Protein AF-A0A379AK62-F1 (afdb_monomer_lite)

pLDDT: mean 96.02, std 5.64, range [51.75, 98.94]

Radius of gyration: 22.8 Å; chains: 1; bounding box: 54×44×68 Å

Foldseek 3Di:
DAEDAALVVQLVDADPAFQDKYWHQFHDHPPPVSFQTAIWTKHQAPPDDDDLQAQWRHYDRMIIGGDDPDLLVDALRSNPFDQAQPDASQSSQVSNQVCLCPVDPVSLQREHEEEQHEHEQEADAPAPDERQEYEYYYHDPQQLVDQRYEYEYPLAQHASEEYAYAEYEYESYEYADQKAQAPDDLLVLAQRDLVSIPGAYEHYAHPHADEHEEEYGSYEYENHRHEDYHEFRYAAYEAESYEYDNHNAEPDAYYFDCPVVVRRHAHEHYEHYDYEYASARHPEHHEHERYENYEYEQYEYESHSHPYEHELYEYEHENYEYENYNDEHEHHNYNYDYDNYHAYDPHHHDD

InterPro domains:
  IPR011050 Pectin lyase fold/virulence factor [SSF51126] (70-325)
  IPR012334 Pectin lyase fold [G3DSA:2.160.20.10] (74-348)
  IPR024535 Rhamnogalacturonase A/B/Epimerase-like, pectate lyase domain [PF12708] (74-135)
  IPR059934 Phage tail protein-like, small four-stranded beta-sheet domain [PF27114] (4-68)

Secondary structure (DSSP, 8-state):
-EEES-HHHHTT---SSTT-EEEE--SSTT-TT-TT-EEEEEEE--S-PPP-SSSEEEETTEEEEE--S-GGG--GGGGT---EEEEE-HHHHHHHHHHHHHS-TTGGGPPEE--SEEEE---EEEEEEEES-EEEE----S-TTS-SEEEE----SS-SEEEEESEEEEEEEEEE-----TT--GGG-PPPPGGGSS-----EEE---S-EEEEEEEEEEEEE-S-SEEEESEEEEEEEEEEEEEESS-SEEEE----TTTT-SSEE-EEEEEEEEEEE-SS-SEE-TTEESEEEEEEEEES-S--EE-TT-EEEEEEEEEES-SS-EE-TT-EEEEES-EEETT--EE-

Structure (mmCIF, N/CA/C/O backbone):
data_AF-A0A379AK62-F1
#
_entry.id   AF-A0A379AK62-F1
#
loop_
_atom_site.group_PDB
_atom_site.id
_atom_site.type_symbol
_atom_site.label_atom_id
_atom_site.label_alt_id
_atom_site.label_comp_id
_atom_site.label_asym_id
_atom_site.label_entity_id
_atom_site.label_seq_id
_atom_site.pdbx_PDB_ins_code
_atom_site.Cartn_x
_atom_site.Cartn_y
_atom_site.Cartn_z
_atom_site.occupancy
_atom_site.B_iso_or_equiv
_atom_site.auth_seq_id
_atom_site.auth_comp_id
_atom_site.auth_asym_id
_atom_site.auth_atom_id
_atom_site.pdbx_PDB_model_num
ATOM 1 N N . MET A 1 1 ? -31.698 1.304 26.322 1.00 79.38 1 MET A N 1
ATOM 2 C CA . MET A 1 1 ? -30.664 1.664 25.334 1.00 79.38 1 MET A CA 1
ATOM 3 C C . MET A 1 1 ? -30.095 3.006 25.735 1.00 79.38 1 MET A C 1
ATOM 5 O O . MET A 1 1 ? -30.831 3.984 25.783 1.00 79.38 1 MET A O 1
ATOM 9 N N . ILE A 1 2 ? -28.824 3.013 26.117 1.00 93.75 2 ILE A N 1
ATOM 10 C CA . ILE A 1 2 ? -28.073 4.225 26.448 1.00 93.75 2 ILE A CA 1
ATOM 11 C C . ILE A 1 2 ? -27.609 4.852 25.134 1.00 93.75 2 ILE A C 1
ATOM 13 O O . ILE A 1 2 ? -27.199 4.131 24.232 1.00 93.75 2 ILE A O 1
ATOM 17 N N . GLU A 1 3 ? -27.658 6.170 25.007 1.00 96.12 3 GLU A N 1
ATOM 18 C CA . GLU A 1 3 ? -27.047 6.864 23.874 1.00 96.12 3 GLU A CA 1
ATOM 19 C C . GLU A 1 3 ? -25.810 7.612 24.354 1.00 96.12 3 GLU A C 1
ATOM 21 O O . GLU A 1 3 ? -25.883 8.345 25.337 1.00 96.12 3 GLU A O 1
ATOM 26 N N . VAL A 1 4 ? -24.693 7.450 23.645 1.00 97.06 4 VAL A N 1
ATOM 27 C CA . VAL A 1 4 ? -23.465 8.218 23.888 1.00 97.06 4 VAL A CA 1
ATOM 28 C C . VAL A 1 4 ? -22.988 8.867 22.590 1.00 97.06 4 VAL A C 1
ATOM 30 O O . VAL A 1 4 ? -23.082 8.294 21.499 1.00 97.06 4 VAL A O 1
ATOM 33 N N . ASN A 1 5 ? -22.485 10.094 22.689 1.00 96.88 5 ASN A N 1
ATOM 34 C CA . ASN A 1 5 ? -22.084 10.916 21.550 1.00 96.88 5 ASN A CA 1
ATOM 35 C C . ASN A 1 5 ? -20.623 10.721 21.137 1.00 96.88 5 ASN A C 1
ATOM 37 O O . ASN A 1 5 ? -20.257 11.193 20.062 1.00 96.88 5 ASN A O 1
ATOM 41 N N . SER A 1 6 ? -19.797 10.062 21.955 1.00 98.31 6 SER A N 1
ATOM 42 C CA . SER A 1 6 ? -18.382 9.822 21.649 1.00 98.31 6 SER A CA 1
ATOM 43 C C . SER A 1 6 ? -17.797 8.605 22.364 1.00 98.31 6 SER A C 1
ATOM 45 O O . SER A 1 6 ? -18.298 8.165 23.400 1.00 98.31 6 SER A O 1
ATOM 47 N N . PHE A 1 7 ? -16.684 8.079 21.846 1.00 98.38 7 PHE A N 1
ATOM 48 C CA . PHE A 1 7 ? -15.964 6.969 22.478 1.00 98.38 7 PHE A CA 1
ATOM 49 C C . PHE A 1 7 ? -15.356 7.393 23.826 1.00 98.38 7 PHE A C 1
ATOM 51 O O . PHE A 1 7 ? -15.257 6.596 24.755 1.00 98.38 7 PHE A O 1
ATOM 58 N N . ALA A 1 8 ? -14.987 8.671 23.963 1.00 98.19 8 ALA A N 1
ATOM 59 C CA . ALA A 1 8 ? -14.533 9.236 25.231 1.00 98.19 8 ALA A CA 1
ATOM 60 C C . ALA A 1 8 ? -15.643 9.231 26.298 1.00 98.19 8 ALA A C 1
ATOM 62 O O . ALA A 1 8 ? -15.377 8.879 27.443 1.00 98.19 8 ALA A O 1
ATOM 63 N N . GLU A 1 9 ? -16.880 9.557 25.918 1.00 98.19 9 GLU A N 1
ATOM 64 C CA . GLU A 1 9 ? -18.051 9.479 26.803 1.00 98.19 9 GLU A CA 1
ATOM 65 C C . GLU A 1 9 ? -18.395 8.029 27.172 1.00 98.19 9 GLU A C 1
ATOM 67 O O . GLU A 1 9 ? -18.734 7.736 28.319 1.00 98.19 9 GLU A O 1
ATOM 72 N N . LEU A 1 10 ? -18.231 7.085 26.240 1.00 97.88 10 LEU A N 1
ATOM 73 C CA . LEU A 1 10 ? -18.441 5.661 26.515 1.00 97.88 10 LEU A CA 1
ATOM 74 C C . LEU A 1 10 ? -17.519 5.146 27.641 1.00 97.88 10 LEU A C 1
ATOM 76 O O . LEU A 1 10 ? -17.958 4.372 28.489 1.00 97.88 10 LEU A O 1
ATOM 80 N N . ARG A 1 11 ? -16.266 5.624 27.712 1.00 97.56 11 ARG A N 1
ATOM 81 C CA . ARG A 1 11 ? -15.298 5.259 28.772 1.00 97.56 11 ARG A CA 1
ATOM 82 C C . ARG A 1 11 ? -15.693 5.731 30.172 1.00 97.56 11 ARG A C 1
ATOM 84 O O . ARG A 1 11 ? -15.209 5.177 31.156 1.00 97.56 11 ARG A O 1
ATOM 91 N N . THR A 1 12 ? -16.537 6.753 30.283 1.00 97.44 12 THR A N 1
ATOM 92 C CA . THR A 1 12 ? -16.979 7.308 31.574 1.00 97.44 12 THR A CA 1
ATOM 93 C C . THR A 1 12 ? -18.418 6.928 31.922 1.00 97.44 12 THR A C 1
ATOM 95 O O . THR A 1 12 ? -18.842 7.112 33.061 1.00 97.44 12 THR A O 1
ATOM 98 N N . THR A 1 13 ? -19.155 6.344 30.977 1.00 97.62 13 THR A N 1
ATOM 99 C CA . THR A 1 13 ? -20.551 5.936 31.154 1.00 97.62 13 THR A CA 1
ATOM 100 C C . THR A 1 13 ? -20.632 4.532 31.746 1.00 97.62 13 THR A C 1
ATOM 102 O O . THR A 1 13 ? -20.407 3.546 31.049 1.00 97.62 13 THR A O 1
ATOM 105 N N . VAL A 1 14 ? -20.970 4.421 33.031 1.00 97.31 14 VAL A N 1
ATOM 106 C CA . VAL A 1 14 ? -21.115 3.123 33.713 1.00 97.31 14 VAL A CA 1
ATOM 107 C C . VAL A 1 14 ? -22.375 2.396 33.206 1.00 97.31 14 VAL A C 1
ATOM 109 O O . VAL A 1 14 ? -23.458 2.986 33.247 1.00 97.31 14 VAL A O 1
ATOM 112 N N . PRO A 1 15 ? -22.300 1.122 32.767 1.00 97.12 15 PRO A N 1
ATOM 113 C CA . PRO A 1 15 ? -23.492 0.340 32.460 1.00 97.12 15 PRO A CA 1
ATOM 114 C C . PRO A 1 15 ? -24.309 0.083 33.743 1.00 97.12 15 PRO A C 1
ATOM 116 O O . PRO A 1 15 ? -23.747 -0.399 34.725 1.00 97.12 15 PRO A O 1
ATOM 119 N N . PRO A 1 16 ? -25.636 0.314 33.755 1.00 96.56 16 PRO A N 1
ATOM 120 C CA . PRO A 1 16 ? -26.502 0.026 34.904 1.00 96.56 16 PRO A CA 1
ATOM 121 C C . PRO A 1 16 ? -26.454 -1.436 35.371 1.00 96.56 16 PRO A C 1
ATOM 123 O O . PRO A 1 16 ? -26.661 -1.729 36.546 1.00 96.56 16 PRO A O 1
ATOM 126 N N . LYS A 1 17 ? -26.210 -2.359 34.436 1.00 95.88 17 LYS A N 1
ATOM 127 C CA . LYS A 1 17 ? -26.037 -3.797 34.659 1.00 95.88 17 LYS A CA 1
ATOM 128 C C . LYS A 1 17 ? -25.243 -4.406 33.504 1.00 95.88 17 LYS A C 1
ATOM 130 O O . LYS A 1 17 ? -25.252 -3.871 32.395 1.00 95.88 17 LYS A O 1
ATOM 135 N N . SER A 1 18 ? -24.608 -5.550 33.743 1.00 96.75 18 SER A N 1
ATOM 136 C CA . SER A 1 18 ? -24.001 -6.335 32.663 1.00 96.75 18 SER A CA 1
ATOM 137 C C . SER A 1 18 ? -25.058 -6.775 31.643 1.00 96.75 18 SER A C 1
ATOM 139 O O . SER A 1 18 ? -26.152 -7.194 32.024 1.00 96.75 18 SER A O 1
ATOM 141 N N . GLY A 1 19 ? -24.725 -6.686 30.356 1.00 96.31 19 GLY A N 1
ATOM 142 C CA . GLY A 1 19 ? -25.626 -6.959 29.236 1.00 96.31 19 GLY A CA 1
ATOM 143 C C . GLY A 1 19 ? -26.427 -5.748 28.744 1.00 96.31 19 GLY A C 1
ATOM 144 O O . GLY A 1 19 ? -27.144 -5.884 27.757 1.00 96.31 19 GLY A O 1
ATOM 145 N N . GLU A 1 20 ? -26.327 -4.578 29.388 1.00 97.50 20 GLU A N 1
ATOM 146 C CA . GLU A 1 20 ? -26.963 -3.356 28.872 1.00 97.50 20 GLU A CA 1
ATOM 147 C C . GLU A 1 20 ? -26.309 -2.914 27.555 1.00 97.50 20 GLU A C 1
ATOM 149 O O . GLU A 1 20 ? -25.106 -3.098 27.362 1.00 97.50 20 GLU A O 1
ATOM 154 N N . VAL A 1 21 ? -27.099 -2.308 26.664 1.00 98.12 21 VAL A N 1
ATOM 155 C CA . VAL A 1 21 ? -26.636 -1.836 25.354 1.00 98.12 21 VAL A CA 1
ATOM 156 C C . VAL A 1 21 ? -26.560 -0.311 25.315 1.00 98.12 21 VAL A C 1
ATOM 158 O O . VAL A 1 21 ? -27.534 0.382 25.640 1.00 98.12 21 VAL A O 1
ATOM 161 N N . ALA A 1 22 ? -25.414 0.198 24.865 1.00 98.25 22 ALA A N 1
ATOM 162 C CA . ALA A 1 22 ? -25.208 1.592 24.502 1.00 98.25 22 ALA A CA 1
ATOM 163 C C . ALA A 1 22 ? -25.037 1.735 22.983 1.00 98.25 22 ALA A C 1
ATOM 165 O O . ALA A 1 22 ? -24.220 1.037 22.390 1.00 98.25 22 ALA A O 1
ATOM 166 N N . SER A 1 23 ? -25.762 2.669 22.370 1.00 98.25 23 SER A N 1
ATOM 167 C CA . SER A 1 23 ? -25.576 3.090 20.982 1.00 98.25 23 SER A CA 1
ATOM 168 C C . SER A 1 23 ? -24.589 4.260 20.942 1.00 98.25 23 SER A C 1
ATOM 170 O O . SER A 1 23 ? -24.913 5.386 21.342 1.00 98.25 23 SER A O 1
ATOM 172 N N . LEU A 1 24 ? -23.379 4.000 20.447 1.00 98.31 24 LEU A N 1
ATOM 173 C CA . LEU A 1 24 ? -22.359 5.006 20.166 1.00 98.31 24 LEU A CA 1
ATOM 174 C C . LEU A 1 24 ? -22.653 5.671 18.821 1.00 98.31 24 LEU A C 1
ATOM 176 O O . LEU A 1 24 ? -22.547 5.029 17.777 1.00 98.31 24 LEU A O 1
ATOM 180 N N . LYS A 1 25 ? -22.951 6.974 18.826 1.00 97.50 25 LYS A N 1
ATOM 181 C CA . LYS A 1 25 ? -23.302 7.703 17.592 1.00 97.50 25 LYS A CA 1
ATOM 182 C C . LYS A 1 25 ? -22.115 7.927 16.650 1.00 97.50 25 LYS A C 1
ATOM 184 O O . LYS A 1 25 ? -22.306 7.995 15.442 1.00 97.50 25 LYS A O 1
ATOM 189 N N . ARG A 1 26 ? -20.911 8.102 17.198 1.00 97.44 26 ARG A N 1
ATOM 190 C CA . ARG A 1 26 ? -19.672 8.452 16.479 1.00 97.44 26 ARG A CA 1
ATOM 191 C C . ARG A 1 26 ? -18.467 8.328 17.398 1.00 97.44 26 ARG A C 1
ATOM 193 O O . ARG A 1 26 ? -18.625 8.312 18.615 1.00 97.44 26 ARG A O 1
ATOM 200 N N . TYR A 1 27 ? -17.265 8.270 16.836 1.00 98.44 27 TYR A N 1
ATOM 201 C CA . TYR A 1 27 ? -16.047 8.150 17.634 1.00 98.44 27 TYR A CA 1
ATOM 202 C C . TYR A 1 27 ? -15.707 9.451 18.382 1.00 98.44 27 TYR A C 1
ATOM 204 O O . TYR A 1 27 ? -15.500 9.430 19.597 1.00 98.44 27 TYR A O 1
ATOM 212 N N . TYR A 1 28 ? -15.696 10.586 17.677 1.00 97.94 28 TYR A N 1
ATOM 213 C CA . TYR A 1 28 ? -15.401 11.905 18.245 1.00 97.94 28 TYR A CA 1
ATOM 214 C C . TYR A 1 28 ? -16.670 12.714 18.492 1.00 97.94 28 TYR A C 1
ATOM 216 O O . TYR A 1 28 ? -17.543 12.783 17.628 1.00 97.94 28 TYR A O 1
ATOM 224 N N . ASP A 1 29 ? -16.754 13.379 19.646 1.00 96.81 29 ASP A N 1
ATOM 225 C CA . ASP A 1 29 ? -17.875 14.279 19.922 1.00 96.81 29 ASP A CA 1
ATOM 226 C C . ASP A 1 29 ? -17.928 15.414 18.885 1.00 96.81 29 ASP A C 1
ATOM 228 O O . ASP A 1 29 ? -16.896 15.894 18.414 1.00 96.81 29 ASP A O 1
ATOM 232 N N . LYS A 1 30 ? -19.146 15.837 18.531 1.00 93.50 30 LYS A N 1
ATOM 233 C CA . LYS A 1 30 ? -19.442 16.903 17.553 1.00 93.50 30 LYS A CA 1
ATOM 234 C C . LYS A 1 30 ? -18.908 16.679 16.131 1.00 93.50 30 LYS A C 1
ATOM 236 O O . LYS A 1 30 ? -19.042 17.574 15.301 1.00 93.50 30 LYS A O 1
ATOM 241 N N . ASP A 1 31 ? -18.381 15.500 15.810 1.00 92.44 31 ASP A N 1
ATOM 242 C CA . ASP A 1 31 ? -18.025 15.145 14.436 1.00 92.44 31 ASP A CA 1
ATOM 243 C C . ASP A 1 31 ? -19.295 14.975 13.585 1.00 92.44 31 ASP A C 1
ATOM 245 O O . ASP A 1 31 ? -20.127 14.097 13.840 1.00 92.44 31 ASP A O 1
ATOM 249 N N . SER A 1 32 ? -19.468 15.839 12.586 1.00 92.62 32 SER A N 1
ATOM 250 C CA . SER A 1 32 ? -20.638 15.863 11.704 1.00 92.62 32 SER A CA 1
ATOM 251 C C . SER A 1 32 ? -20.668 14.721 10.688 1.00 92.62 32 SER A C 1
ATOM 253 O O . SER A 1 32 ? -21.700 14.519 10.053 1.00 92.62 32 SER A O 1
ATOM 255 N N . SER A 1 33 ? -19.582 13.956 10.544 1.00 91.50 33 SER A N 1
ATOM 256 C CA . SER A 1 33 ? -19.520 12.799 9.644 1.00 91.50 33 SER A CA 1
ATOM 257 C C . SER A 1 33 ? -20.163 11.534 10.225 1.00 91.50 33 SER A C 1
ATOM 259 O O . SER A 1 33 ? -20.399 10.581 9.485 1.00 91.50 33 SER A O 1
ATOM 261 N N . PHE A 1 34 ? -20.444 11.520 11.536 1.00 94.31 34 PHE A N 1
ATOM 262 C CA . PHE A 1 34 ? -21.021 10.387 12.273 1.00 94.31 34 PHE A CA 1
ATOM 263 C C . PHE A 1 34 ? -20.283 9.048 12.060 1.00 94.31 34 PHE A C 1
ATOM 265 O O . PHE A 1 34 ? -20.881 7.973 12.015 1.00 94.31 34 PHE A O 1
ATOM 272 N N . ARG A 1 35 ? -18.953 9.102 11.930 1.00 94.75 35 ARG A N 1
ATOM 273 C CA . ARG A 1 35 ? -18.102 7.930 11.683 1.00 94.75 35 ARG A CA 1
ATOM 274 C C . ARG A 1 35 ? -17.711 7.206 12.976 1.00 94.75 35 ARG A C 1
ATOM 276 O O . ARG A 1 35 ? -17.567 7.817 14.034 1.00 94.75 35 ARG A O 1
ATOM 283 N N . GLY A 1 36 ? -17.523 5.888 12.890 1.00 96.06 36 GLY A N 1
ATOM 284 C CA . GLY A 1 36 ? -16.987 5.062 13.982 1.00 96.06 36 GLY A CA 1
ATOM 285 C C . GLY A 1 36 ? -17.993 4.593 15.047 1.00 96.06 36 GLY A C 1
ATOM 286 O O . GLY A 1 36 ? -17.587 3.928 16.005 1.00 96.06 36 GLY A O 1
ATOM 287 N N . GLY A 1 37 ? -19.283 4.910 14.891 1.00 96.88 37 GLY A N 1
ATOM 288 C CA . GLY A 1 37 ? -20.362 4.460 15.781 1.00 96.88 37 GLY A CA 1
ATOM 289 C C . GLY A 1 37 ? -20.610 2.944 15.753 1.00 96.88 37 GLY A C 1
ATOM 290 O O . GLY A 1 37 ? -20.028 2.242 14.925 1.00 96.88 37 GLY A O 1
ATOM 291 N N . ALA A 1 38 ? -21.407 2.441 16.701 1.00 97.31 38 ALA A N 1
ATOM 292 C CA . ALA A 1 38 ? -21.979 1.082 16.766 1.00 97.31 38 ALA A CA 1
ATOM 293 C C . ALA A 1 38 ? -22.730 0.876 18.093 1.00 97.31 38 ALA A C 1
ATOM 295 O O . ALA A 1 38 ? -22.607 1.679 19.017 1.00 97.31 38 ALA A O 1
ATOM 296 N N . ASP A 1 39 ? -23.405 -0.262 18.224 1.00 98.19 39 ASP A N 1
ATOM 297 C CA . ASP A 1 39 ? -23.871 -0.760 19.514 1.00 98.19 39 ASP A CA 1
ATOM 298 C C . ASP A 1 39 ? -22.746 -1.437 20.308 1.00 98.19 39 ASP A C 1
ATOM 300 O O . ASP A 1 39 ? -21.941 -2.209 19.774 1.00 98.19 39 ASP A O 1
ATOM 304 N N . PHE A 1 40 ? -22.727 -1.191 21.616 1.00 98.50 40 PHE A N 1
ATOM 305 C CA . PHE A 1 40 ? -21.804 -1.777 22.579 1.00 98.50 40 PHE A CA 1
ATOM 306 C C . PHE A 1 40 ? -22.562 -2.446 23.724 1.00 98.50 40 PHE A C 1
ATOM 308 O O . PHE A 1 40 ? -23.514 -1.882 24.257 1.00 98.50 40 PHE A O 1
ATOM 315 N N . VAL A 1 41 ? -22.085 -3.611 24.158 1.00 98.12 41 VAL A N 1
ATOM 316 C CA . VAL A 1 41 ? -22.606 -4.336 25.323 1.00 98.12 41 VAL A CA 1
ATOM 317 C C . VAL A 1 41 ? -21.720 -4.058 26.536 1.00 98.12 41 VAL A C 1
ATOM 319 O O . VAL A 1 41 ? -20.499 -4.235 26.479 1.00 98.12 41 VAL A O 1
ATOM 322 N N . GLY A 1 42 ? -22.331 -3.602 27.626 1.00 97.50 42 GLY A N 1
ATOM 323 C CA . GLY A 1 42 ? -21.653 -3.218 28.860 1.00 97.50 42 GLY A CA 1
ATOM 324 C C . GLY A 1 42 ? -21.516 -4.371 29.848 1.00 97.50 42 GLY A C 1
ATOM 325 O O . GLY A 1 42 ? -22.386 -5.236 29.943 1.00 97.50 42 GLY A O 1
ATOM 326 N N . PHE A 1 43 ? -20.435 -4.373 30.621 1.00 97.31 43 PHE A N 1
ATOM 327 C CA . PHE A 1 43 ? -20.161 -5.369 31.654 1.00 97.31 43 PHE A CA 1
ATOM 328 C C . PHE A 1 43 ? -19.631 -4.684 32.912 1.00 97.31 43 PHE A C 1
ATOM 330 O O . PHE A 1 43 ? -18.654 -3.940 32.852 1.00 97.31 43 PHE A O 1
ATOM 337 N N . LEU A 1 44 ? -20.250 -4.972 34.058 1.00 96.81 44 LEU A N 1
ATOM 338 C CA . LEU A 1 44 ? -19.721 -4.626 35.376 1.00 96.81 44 LEU A CA 1
ATOM 339 C C . LEU A 1 44 ? -18.689 -5.686 35.765 1.00 96.81 44 LEU A C 1
ATOM 341 O O . LEU A 1 44 ? -19.041 -6.840 36.013 1.00 96.81 44 LEU A O 1
ATOM 345 N N . SER A 1 45 ? -17.409 -5.323 35.743 1.00 90.94 45 SER A N 1
ATOM 346 C CA . SER A 1 45 ? -16.309 -6.237 36.042 1.00 90.94 45 SER A CA 1
ATOM 347 C C . SER A 1 45 ? -15.008 -5.477 36.279 1.00 90.94 45 SER A C 1
ATOM 349 O O . SER A 1 45 ? -14.735 -4.461 35.644 1.00 90.94 45 SER A O 1
ATOM 351 N N . THR A 1 46 ? -14.171 -6.023 37.157 1.00 79.31 46 THR A N 1
ATOM 352 C CA . THR A 1 46 ? -12.787 -5.588 37.387 1.00 79.31 46 THR A CA 1
ATOM 353 C C . THR A 1 46 ? -11.768 -6.454 36.645 1.00 79.31 46 THR A C 1
ATOM 355 O O . THR A 1 46 ? -10.564 -6.268 36.826 1.00 79.31 46 THR A O 1
ATOM 358 N N . THR A 1 47 ? -12.217 -7.412 35.821 1.00 83.56 47 THR A N 1
ATOM 359 C CA . THR A 1 47 ? -11.321 -8.221 34.987 1.00 83.56 47 THR A CA 1
ATOM 360 C C . THR A 1 47 ? -10.443 -7.291 34.149 1.00 83.56 47 THR A C 1
ATOM 362 O O . THR A 1 47 ? -10.981 -6.410 33.476 1.00 83.56 47 THR A O 1
ATOM 365 N N . PRO A 1 48 ? -9.114 -7.487 34.150 1.00 74.88 48 PRO A N 1
ATOM 366 C CA . PRO A 1 48 ? -8.210 -6.644 33.387 1.00 74.88 48 PRO A CA 1
ATOM 367 C C . PRO A 1 48 ? -8.436 -6.871 31.889 1.00 74.88 48 PRO A C 1
ATOM 369 O O . PRO A 1 48 ? -7.937 -7.826 31.298 1.00 74.88 48 PRO A O 1
ATOM 372 N N . LEU A 1 49 ? -9.215 -5.983 31.278 1.00 89.00 49 LEU A N 1
ATOM 373 C CA . LEU A 1 49 ? -9.252 -5.789 29.837 1.00 89.00 49 LEU A CA 1
ATOM 374 C C . LEU A 1 49 ? -8.465 -4.532 29.495 1.00 89.00 49 LEU A C 1
ATOM 376 O O . LEU A 1 49 ? -8.413 -3.574 30.266 1.00 89.00 49 LEU A O 1
ATOM 380 N N . LYS A 1 50 ? -7.846 -4.551 28.319 1.00 92.19 50 LYS A N 1
ATOM 381 C CA . LYS A 1 50 ? -7.149 -3.393 27.777 1.00 92.19 50 LYS A CA 1
ATOM 382 C C . LYS A 1 50 ? -8.112 -2.619 26.885 1.00 92.19 50 LYS A C 1
ATOM 384 O O . LYS A 1 50 ? -8.740 -3.211 26.012 1.00 92.19 50 LYS A O 1
ATOM 389 N N . ASP A 1 51 ? -8.196 -1.311 27.099 1.00 96.25 51 ASP A N 1
ATOM 390 C CA . ASP A 1 51 ? -8.821 -0.405 26.138 1.00 96.25 51 ASP A CA 1
ATOM 391 C C . ASP A 1 51 ? -7.986 -0.412 24.852 1.00 96.25 51 ASP A C 1
ATOM 393 O O . ASP A 1 51 ? -6.781 -0.139 24.879 1.00 96.25 51 ASP A O 1
ATOM 397 N N . ASP A 1 52 ? -8.608 -0.777 23.737 1.00 97.12 52 ASP A N 1
ATOM 398 C CA . ASP A 1 52 ? -7.951 -0.848 22.428 1.00 97.12 52 ASP A CA 1
ATOM 399 C C . ASP A 1 52 ? -8.215 0.402 21.576 1.00 97.12 52 ASP A C 1
ATOM 401 O O . ASP A 1 52 ? -7.706 0.522 20.460 1.00 97.12 52 ASP A O 1
ATOM 405 N N . GLY A 1 53 ? -8.990 1.350 22.109 1.00 97.69 53 GLY A N 1
ATOM 406 C CA . GLY A 1 53 ? -9.425 2.547 21.413 1.00 97.69 53 GLY A CA 1
ATOM 407 C C . GLY A 1 53 ? -10.352 2.283 20.234 1.00 97.69 53 GLY A C 1
ATOM 408 O O . GLY A 1 53 ? -10.351 3.098 19.322 1.00 97.69 53 GLY A O 1
ATOM 409 N N . GLY A 1 54 ? -11.118 1.187 20.215 1.00 97.75 54 GLY A N 1
ATOM 410 C CA . GLY A 1 54 ? -12.150 1.004 19.193 1.00 97.75 54 GLY A CA 1
ATOM 411 C C . GLY A 1 54 ? -13.192 -0.086 19.438 1.00 97.75 54 GLY A C 1
ATOM 412 O O . GLY A 1 54 ? -14.387 0.169 19.247 1.00 97.75 54 GLY A O 1
ATOM 413 N N . THR A 1 55 ? -12.793 -1.290 19.858 1.00 97.50 55 THR A N 1
ATOM 414 C CA . THR A 1 55 ? -13.722 -2.411 20.109 1.00 97.50 55 THR A CA 1
ATOM 415 C C . THR A 1 55 ? -13.952 -2.695 21.588 1.00 97.50 55 THR A C 1
ATOM 417 O O . THR A 1 55 ? -14.975 -3.286 21.938 1.00 97.50 55 THR A O 1
ATOM 420 N N . VAL A 1 56 ? -13.069 -2.209 22.461 1.00 97.44 56 VAL A N 1
ATOM 421 C CA . VAL A 1 56 ? -13.198 -2.278 23.916 1.00 97.44 56 VAL A CA 1
ATOM 422 C C . VAL A 1 56 ? -12.937 -0.898 24.516 1.00 97.44 56 VAL A C 1
ATOM 424 O O . VAL A 1 56 ? -11.826 -0.381 24.422 1.00 97.44 56 VAL A O 1
ATOM 427 N N . ALA A 1 57 ? -13.950 -0.319 25.165 1.00 97.50 57 ALA A N 1
ATOM 428 C CA . ALA A 1 57 ? -13.807 0.895 25.972 1.00 97.50 57 ALA A CA 1
ATOM 429 C C . ALA A 1 57 ? -13.797 0.515 27.456 1.00 97.50 57 ALA A C 1
ATOM 431 O O . ALA A 1 57 ? -14.742 -0.120 27.930 1.00 97.50 57 ALA A O 1
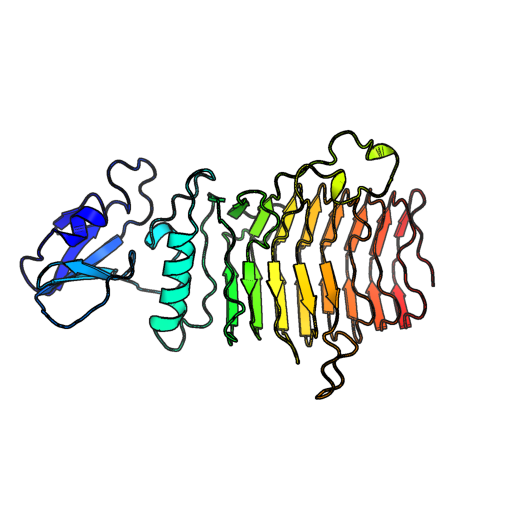ATOM 432 N N . VAL A 1 58 ? -12.749 0.880 28.194 1.00 97.06 58 VAL A N 1
ATOM 433 C CA . VAL A 1 58 ? -12.607 0.512 29.615 1.00 97.06 58 VAL A CA 1
ATOM 434 C C . VAL A 1 58 ? -12.825 1.734 30.501 1.00 97.06 58 VAL A C 1
ATOM 436 O O . VAL A 1 58 ? -12.243 2.792 30.266 1.00 97.06 58 VAL A O 1
ATOM 439 N N . GLY A 1 59 ? -13.647 1.564 31.535 1.00 95.44 59 GLY A N 1
ATOM 440 C CA . GLY A 1 59 ? -13.831 2.526 32.615 1.00 95.44 59 GLY A CA 1
ATOM 441 C C . GLY A 1 59 ? -13.457 1.929 33.973 1.00 95.44 59 GLY A C 1
ATOM 442 O O . GLY A 1 59 ? -12.943 0.815 34.075 1.00 95.44 59 GLY A O 1
ATOM 443 N N . ASN A 1 60 ? -13.703 2.669 35.053 1.00 94.06 60 ASN A N 1
ATOM 444 C CA . ASN A 1 60 ? -13.367 2.200 36.397 1.00 94.06 60 ASN A CA 1
ATOM 445 C C . ASN A 1 60 ? -14.382 1.153 36.897 1.00 94.06 60 ASN A C 1
ATOM 447 O O . ASN A 1 60 ? -15.483 1.509 37.312 1.00 94.06 60 ASN A O 1
ATOM 451 N N . GLY A 1 61 ? -14.010 -0.132 36.868 1.00 95.12 61 GLY A N 1
ATOM 452 C CA . GLY A 1 61 ? -14.861 -1.244 37.320 1.00 95.12 61 GLY A CA 1
ATOM 453 C C . GLY A 1 61 ? -15.906 -1.713 36.298 1.00 95.12 61 GLY A C 1
ATOM 454 O O . GLY A 1 61 ? -16.826 -2.453 36.652 1.00 95.12 61 GLY A O 1
ATOM 455 N N . PHE A 1 62 ? -15.780 -1.288 35.039 1.00 97.06 62 PHE A N 1
ATOM 456 C CA . PHE A 1 62 ? -16.638 -1.722 33.940 1.00 97.06 62 PHE A CA 1
ATOM 457 C C . PHE A 1 62 ? -15.919 -1.624 32.593 1.00 97.06 62 PHE A C 1
ATOM 459 O O . PHE A 1 62 ? -14.891 -0.960 32.455 1.00 97.06 62 PHE A O 1
ATOM 466 N N . TYR A 1 63 ? -16.498 -2.245 31.573 1.00 97.75 63 TYR A N 1
ATOM 467 C CA . TYR A 1 63 ? -16.081 -2.052 30.190 1.00 97.75 63 TYR A CA 1
ATOM 468 C C . TYR A 1 63 ? -17.256 -2.211 29.224 1.00 97.75 63 TYR A C 1
ATOM 470 O O . TYR A 1 63 ? -18.273 -2.829 29.547 1.00 97.75 63 TYR A O 1
ATOM 478 N N . TRP A 1 64 ? -17.079 -1.688 28.016 1.00 97.88 64 TRP A N 1
ATOM 479 C CA . TRP A 1 64 ? -17.991 -1.820 26.886 1.00 97.88 64 TRP A CA 1
ATOM 480 C C . TRP A 1 64 ? -17.308 -2.587 25.762 1.00 97.88 64 TRP A C 1
ATOM 482 O O . TRP A 1 64 ? -16.173 -2.273 25.404 1.00 97.88 64 TRP A O 1
ATOM 492 N N . LYS A 1 65 ? -18.000 -3.570 25.183 1.00 97.19 65 LYS A N 1
ATOM 493 C CA . LYS A 1 65 ? -17.542 -4.312 24.002 1.00 97.19 65 LYS A CA 1
ATOM 494 C C . LYS A 1 65 ? -18.404 -3.985 22.795 1.00 97.19 65 LYS A C 1
ATOM 496 O O . LYS A 1 65 ? -19.622 -4.108 22.874 1.00 97.19 65 LYS A O 1
ATOM 501 N N . ARG A 1 66 ? -17.771 -3.615 21.683 1.00 98.00 66 ARG A N 1
ATOM 502 C CA . ARG A 1 66 ? -18.434 -3.389 20.395 1.00 98.00 66 ARG A CA 1
ATOM 503 C C . ARG A 1 66 ? -19.104 -4.680 19.937 1.00 98.00 66 ARG A C 1
ATOM 505 O O . ARG A 1 66 ? -18.484 -5.744 19.967 1.00 98.00 66 ARG A O 1
ATOM 512 N N . THR A 1 67 ? -20.342 -4.577 19.476 1.00 97.56 67 THR A N 1
ATOM 513 C CA . THR A 1 67 ? -21.014 -5.683 18.792 1.00 97.56 67 THR A CA 1
ATOM 514 C C . THR A 1 67 ? -20.380 -5.855 17.415 1.00 97.56 67 THR A C 1
ATOM 516 O O . THR A 1 67 ? -20.375 -4.922 16.615 1.00 97.56 67 THR A O 1
ATOM 519 N N . ILE A 1 68 ? -19.792 -7.023 17.159 1.00 96.81 68 ILE A N 1
ATOM 520 C CA . ILE A 1 68 ? -19.104 -7.355 15.906 1.00 96.81 68 ILE A CA 1
ATOM 521 C C . ILE A 1 68 ? -19.708 -8.661 15.400 1.00 96.81 68 ILE A C 1
ATOM 523 O O . ILE A 1 68 ? -19.514 -9.702 16.027 1.00 96.81 68 ILE A O 1
ATOM 527 N N . ASN A 1 69 ? -20.443 -8.589 14.291 1.00 94.88 69 ASN A N 1
ATOM 528 C CA . ASN A 1 69 ? -21.015 -9.768 13.640 1.00 94.88 69 ASN A CA 1
ATOM 529 C C . ASN A 1 69 ? -19.963 -10.460 12.772 1.00 94.88 69 ASN A C 1
ATOM 531 O O . ASN A 1 69 ? -19.786 -11.673 12.864 1.00 94.88 69 ASN A O 1
ATOM 535 N N . ASP A 1 70 ? -19.227 -9.670 11.988 1.00 95.19 70 ASP A N 1
ATOM 536 C CA . ASP A 1 70 ? -18.107 -10.129 11.177 1.00 95.19 70 ASP A CA 1
ATOM 537 C C . ASP A 1 70 ? -16.872 -9.240 11.434 1.00 95.19 70 ASP A C 1
ATOM 539 O O . ASP A 1 70 ? -16.926 -8.021 11.241 1.00 95.19 70 ASP A O 1
ATOM 543 N N . PRO A 1 71 ? -15.729 -9.811 11.859 1.00 94.94 71 PRO A N 1
ATOM 544 C CA . PRO A 1 71 ? -14.464 -9.086 11.982 1.00 94.94 71 PRO A CA 1
ATOM 545 C C . PRO A 1 71 ? -14.041 -8.342 10.707 1.00 94.94 71 PRO A C 1
ATOM 547 O O . PRO A 1 71 ? -13.330 -7.341 10.796 1.00 94.94 71 PRO A O 1
ATOM 550 N N . ALA A 1 72 ? -14.478 -8.795 9.529 1.00 93.00 72 ALA A N 1
ATOM 551 C CA . ALA A 1 72 ? -14.205 -8.146 8.254 1.00 93.00 72 ALA A CA 1
ATOM 552 C C . ALA A 1 72 ? -14.933 -6.799 8.082 1.00 93.00 72 ALA A C 1
ATOM 554 O O . ALA A 1 72 ? -14.527 -6.007 7.234 1.00 93.00 72 ALA A O 1
ATOM 555 N N . GLU A 1 73 ? -15.959 -6.500 8.881 1.00 93.69 73 GLU A N 1
ATOM 556 C CA . GLU A 1 73 ? -16.649 -5.200 8.872 1.00 93.69 73 GLU A CA 1
ATOM 557 C C . GLU A 1 73 ? -15.880 -4.131 9.665 1.00 93.69 73 GLU A C 1
ATOM 559 O O . GLU A 1 73 ? -16.113 -2.927 9.514 1.00 93.69 73 GLU A O 1
ATOM 564 N N . VAL A 1 74 ? -14.929 -4.550 10.506 1.00 97.38 74 VAL A N 1
ATOM 565 C CA . VAL A 1 74 ? -14.137 -3.638 11.326 1.00 97.38 74 VAL A CA 1
ATOM 566 C C . VAL A 1 74 ? -13.118 -2.896 10.457 1.00 97.38 74 VAL A C 1
ATOM 568 O O . VAL A 1 74 ? -12.372 -3.502 9.695 1.00 97.38 74 VAL A O 1
ATOM 571 N N . ASN A 1 75 ? -13.068 -1.568 10.579 1.00 98.12 75 ASN A N 1
ATOM 572 C CA . ASN A 1 75 ? -12.156 -0.698 9.838 1.00 98.12 75 ASN A CA 1
ATOM 573 C C . ASN A 1 75 ? -11.595 0.414 10.742 1.00 98.12 75 ASN A C 1
ATOM 575 O O . ASN A 1 75 ? -12.040 0.585 11.880 1.00 98.12 75 ASN A O 1
ATOM 579 N N . ILE A 1 76 ? -10.634 1.190 10.239 1.00 98.62 76 ILE A N 1
ATOM 580 C CA . ILE A 1 76 ? -9.922 2.206 11.032 1.00 98.62 76 ILE A CA 1
ATOM 581 C C . ILE A 1 76 ? -10.815 3.331 11.586 1.00 98.62 76 ILE A C 1
ATOM 583 O O . ILE A 1 76 ? -10.446 3.943 12.587 1.00 98.62 76 ILE A O 1
ATOM 587 N N . LEU A 1 77 ? -12.007 3.588 11.024 1.00 98.31 77 LEU A N 1
ATOM 588 C CA . LEU A 1 77 ? -12.936 4.578 11.596 1.00 98.31 77 LEU A CA 1
ATOM 589 C C . LEU A 1 77 ? -13.449 4.135 12.972 1.00 98.31 77 LEU A C 1
ATOM 591 O O . LEU A 1 77 ? -13.722 4.970 13.832 1.00 98.31 77 LEU A O 1
ATOM 595 N N . HIS A 1 78 ? -13.547 2.824 13.213 1.00 98.62 78 HIS A N 1
ATOM 596 C CA . HIS A 1 78 ? -13.903 2.290 14.530 1.00 98.62 78 HIS A CA 1
ATOM 597 C C . HIS A 1 78 ? -12.822 2.552 15.583 1.00 98.62 78 HIS A C 1
ATOM 599 O O . HIS A 1 78 ? -13.137 2.497 16.767 1.00 98.62 78 HIS A O 1
ATOM 605 N N . PHE A 1 79 ? -11.593 2.855 15.152 1.00 98.75 79 PHE A N 1
ATOM 606 C CA . PHE A 1 79 ? -10.434 3.162 15.994 1.00 98.75 79 PHE A CA 1
ATOM 607 C C . PHE A 1 79 ? -10.074 4.655 16.014 1.00 98.75 79 PHE A C 1
ATOM 609 O O . PHE A 1 79 ? -9.001 5.039 16.490 1.00 98.75 79 PHE A O 1
ATOM 616 N N . GLY A 1 80 ? -10.967 5.499 15.491 1.00 98.19 80 GLY A N 1
ATOM 617 C CA . GLY A 1 80 ? -10.824 6.950 15.518 1.00 98.19 80 GLY A CA 1
ATOM 618 C C . GLY A 1 80 ? -10.112 7.562 14.322 1.00 98.19 80 GLY A C 1
ATOM 619 O O . GLY A 1 80 ? -9.670 8.697 14.425 1.00 98.19 80 GLY A O 1
ATOM 620 N N . ALA A 1 81 ? -9.998 6.872 13.187 1.00 98.50 81 ALA A N 1
ATOM 621 C CA . ALA A 1 81 ? -9.612 7.569 11.964 1.00 98.50 81 ALA A CA 1
ATOM 622 C C . ALA A 1 81 ? -10.729 8.538 11.540 1.00 98.50 81 ALA A C 1
ATOM 624 O O . ALA A 1 81 ? -11.915 8.218 11.675 1.00 98.50 81 ALA A O 1
ATOM 625 N N . LYS A 1 82 ? -10.365 9.697 10.990 1.00 97.38 82 LYS A N 1
ATOM 626 C CA . LYS A 1 82 ? -11.311 10.657 10.408 1.00 97.38 82 LYS A CA 1
ATOM 627 C C . LYS A 1 82 ? -11.466 10.474 8.906 1.00 97.38 82 LYS A C 1
ATOM 629 O O . LYS A 1 82 ? -12.591 10.546 8.401 1.00 97.38 82 LYS A O 1
ATOM 634 N N . GLY A 1 83 ? -10.372 10.209 8.191 1.00 97.12 83 GLY A N 1
ATOM 635 C CA . GLY A 1 83 ? -10.392 10.090 6.735 1.00 97.12 83 GLY A CA 1
ATOM 636 C C . GLY A 1 83 ? -10.746 11.399 6.023 1.00 97.12 83 GLY A C 1
ATOM 637 O O . GLY A 1 83 ? -11.483 11.370 5.032 1.00 97.12 83 GLY A O 1
ATOM 638 N N . ASP A 1 84 ? -10.264 12.527 6.557 1.00 96.88 84 ASP A N 1
ATOM 639 C CA . ASP A 1 84 ? -10.407 13.885 6.004 1.00 96.88 84 ASP A CA 1
ATOM 640 C C . ASP A 1 84 ? -9.175 14.347 5.191 1.00 96.88 84 ASP A C 1
ATOM 642 O O . ASP A 1 84 ? -9.205 15.394 4.544 1.00 96.88 84 ASP A O 1
ATOM 646 N N . GLY A 1 85 ? -8.098 13.558 5.195 1.00 97.50 85 GLY A N 1
ATOM 647 C CA . GLY A 1 85 ? -6.841 13.822 4.498 1.00 97.50 85 GLY A CA 1
ATOM 648 C C . GLY A 1 85 ? -5.948 14.869 5.161 1.00 97.50 85 GLY A C 1
ATOM 649 O O . GLY A 1 85 ? -4.968 15.277 4.540 1.00 97.50 85 GLY A O 1
ATOM 650 N N . VAL A 1 86 ? -6.285 15.310 6.377 1.00 97.25 86 VAL A N 1
ATOM 651 C CA . VAL A 1 86 ? -5.576 16.363 7.122 1.00 97.25 86 VAL A CA 1
ATOM 652 C C . VAL A 1 86 ? -5.231 15.900 8.534 1.00 97.25 86 VAL A C 1
ATOM 654 O O . VAL A 1 86 ? -4.106 16.093 8.988 1.00 97.25 86 VAL A O 1
ATOM 657 N N . THR A 1 87 ? -6.191 15.299 9.233 1.00 97.75 87 THR A N 1
ATOM 658 C CA . THR A 1 87 ? -5.971 14.693 10.543 1.00 97.75 87 THR A CA 1
ATOM 659 C C . THR A 1 87 ? -5.105 13.448 10.374 1.00 97.75 87 THR A C 1
ATOM 661 O O . THR A 1 87 ? -5.377 12.615 9.512 1.00 97.75 87 THR A O 1
ATOM 664 N N . ASP A 1 88 ? -4.065 13.323 11.199 1.00 98.56 88 ASP A N 1
ATOM 665 C CA . ASP A 1 88 ? -3.204 12.143 11.195 1.00 98.56 88 ASP A CA 1
ATOM 666 C C . ASP A 1 88 ? -3.950 10.923 11.759 1.00 98.56 88 ASP A C 1
ATOM 668 O O . ASP A 1 88 ? -4.260 10.846 12.952 1.00 98.56 88 ASP A O 1
ATOM 672 N N . ASP A 1 89 ? -4.223 9.961 10.880 1.00 98.88 89 ASP A N 1
ATOM 673 C CA . ASP A 1 89 ? -4.969 8.737 11.160 1.00 98.88 89 ASP A CA 1
ATOM 674 C C . ASP A 1 89 ? -4.045 7.555 11.538 1.00 98.88 89 ASP A C 1
ATOM 676 O O . ASP A 1 89 ? -4.503 6.422 11.724 1.00 98.88 89 ASP A O 1
ATOM 680 N N . THR A 1 90 ? -2.739 7.799 11.714 1.00 98.81 90 THR A N 1
ATOM 681 C CA . THR A 1 90 ? -1.720 6.767 11.999 1.00 98.81 90 THR A CA 1
ATOM 682 C C . THR A 1 90 ? -1.998 5.979 13.273 1.00 98.81 90 THR A C 1
ATOM 684 O O . THR A 1 90 ? -1.824 4.760 13.317 1.00 98.81 90 THR A O 1
ATOM 687 N N . GLU A 1 91 ? -2.461 6.638 14.333 1.00 98.62 91 GLU A N 1
ATOM 688 C CA . GLU A 1 91 ? -2.747 5.943 15.590 1.00 98.62 91 GLU A CA 1
ATOM 689 C C . GLU A 1 91 ? -3.993 5.052 15.489 1.00 98.62 91 GLU A C 1
ATOM 691 O O . GLU A 1 91 ? -4.048 3.992 16.113 1.00 98.62 91 GLU A O 1
ATOM 696 N N . ALA A 1 92 ? -4.977 5.427 14.668 1.00 98.88 92 ALA A N 1
ATOM 697 C CA . ALA A 1 92 ? -6.130 4.575 14.382 1.00 98.88 92 ALA A CA 1
ATOM 698 C C . ALA A 1 92 ? -5.726 3.350 13.547 1.00 98.88 92 ALA A C 1
ATOM 700 O O . ALA A 1 92 ? -6.154 2.231 13.843 1.00 98.88 92 ALA A O 1
ATOM 701 N N . PHE A 1 93 ? -4.832 3.539 12.568 1.00 98.75 93 PHE A N 1
ATOM 702 C CA . PHE A 1 93 ? -4.216 2.444 11.819 1.00 98.75 93 PHE A CA 1
ATOM 703 C C . PHE A 1 93 ? -3.514 1.450 12.751 1.00 98.75 93 PHE A C 1
ATOM 705 O O . PHE A 1 93 ? -3.802 0.253 12.713 1.00 98.75 93 PHE A O 1
ATOM 712 N N . LYS A 1 94 ? -2.623 1.937 13.626 1.00 98.62 94 LYS A N 1
ATOM 713 C CA . LYS A 1 94 ? -1.855 1.092 14.557 1.00 98.62 94 LYS A CA 1
ATOM 714 C C . LYS A 1 94 ? -2.763 0.318 15.509 1.00 98.62 94 LYS A C 1
ATOM 716 O O . LYS A 1 94 ? -2.519 -0.863 15.754 1.00 98.62 94 LYS A O 1
ATOM 721 N N . ARG A 1 95 ? -3.826 0.952 16.019 1.00 98.69 95 ARG A N 1
ATOM 722 C CA . ARG A 1 95 ? -4.824 0.278 16.863 1.00 98.69 95 ARG A CA 1
ATOM 723 C C . ARG A 1 95 ? -5.550 -0.834 16.113 1.00 98.69 95 ARG A C 1
ATOM 725 O O . ARG A 1 95 ? -5.654 -1.936 16.647 1.00 98.69 95 ARG A O 1
ATOM 732 N N . MET A 1 96 ? -5.983 -0.588 14.874 1.00 98.44 96 MET A N 1
ATOM 733 C CA . MET A 1 96 ? -6.614 -1.632 14.066 1.00 98.44 96 MET A CA 1
ATOM 734 C C . MET A 1 96 ? -5.643 -2.778 13.768 1.00 98.44 96 MET A C 1
ATOM 736 O O . MET A 1 96 ? -6.012 -3.940 13.924 1.00 98.44 96 MET A O 1
ATOM 740 N N . LEU A 1 97 ? -4.397 -2.476 13.391 1.00 97.69 97 LEU A N 1
ATOM 741 C CA . LEU A 1 97 ? -3.376 -3.499 13.170 1.00 97.69 97 LEU A CA 1
ATOM 742 C C . LEU A 1 97 ? -3.191 -4.356 14.429 1.00 97.69 97 LEU A C 1
ATOM 744 O O . LEU A 1 97 ? -3.307 -5.576 14.356 1.00 97.69 97 LEU A O 1
ATOM 748 N N . ALA A 1 98 ? -3.001 -3.739 15.597 1.00 96.88 98 ALA A N 1
ATOM 749 C CA . ALA A 1 98 ? -2.880 -4.463 16.863 1.00 96.88 98 ALA A CA 1
ATOM 750 C C . ALA A 1 98 ? -4.127 -5.311 17.184 1.00 96.88 98 ALA A C 1
ATOM 752 O O . ALA A 1 98 ? -4.009 -6.432 17.689 1.00 96.88 98 ALA A O 1
ATOM 753 N N . TRP A 1 99 ? -5.320 -4.808 16.856 1.00 97.44 99 TRP A N 1
ATOM 754 C CA . TRP A 1 99 ? -6.573 -5.541 17.008 1.00 97.44 99 TRP A CA 1
ATOM 755 C C . TRP A 1 99 ? -6.624 -6.798 16.126 1.00 97.44 99 TRP A C 1
ATOM 757 O O . TRP A 1 99 ? -6.921 -7.874 16.644 1.00 97.44 99 TRP A O 1
ATOM 767 N N . THR A 1 100 ? -6.237 -6.726 14.843 1.00 95.75 100 THR A N 1
ATOM 768 C CA . THR A 1 100 ? -6.199 -7.918 13.959 1.00 95.75 100 THR A CA 1
ATOM 769 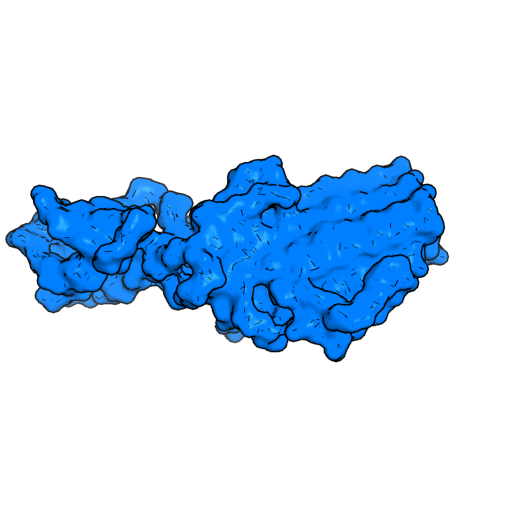C C . THR A 1 100 ? -5.309 -9.028 14.525 1.00 95.75 100 THR A C 1
ATOM 771 O O . THR A 1 100 ? -5.636 -10.209 14.424 1.00 95.75 100 THR A O 1
ATOM 774 N N . GLN A 1 101 ? -4.219 -8.657 15.203 1.00 93.88 101 GLN A N 1
ATOM 775 C CA . GLN A 1 101 ? -3.268 -9.609 15.778 1.00 93.88 101 GLN A CA 1
ATOM 776 C C . GLN A 1 101 ? -3.760 -10.272 17.074 1.00 93.88 101 GLN A C 1
ATOM 778 O O . GLN A 1 101 ? -3.249 -11.331 17.451 1.00 93.88 101 GLN A O 1
ATOM 783 N N . SER A 1 102 ? -4.740 -9.669 17.754 1.00 93.44 102 SER A N 1
ATOM 784 C CA . SER A 1 102 ? -5.173 -10.062 19.103 1.00 93.44 102 SER A CA 1
ATOM 785 C C . SER A 1 102 ? -6.630 -10.513 19.205 1.00 93.44 102 SER A C 1
ATOM 787 O O . SER A 1 102 ? -6.968 -11.194 20.171 1.00 93.44 102 SER A O 1
ATOM 789 N N . TYR A 1 103 ? -7.483 -10.195 18.225 1.00 93.56 103 TYR A N 1
ATOM 790 C CA . TYR A 1 103 ? -8.917 -10.484 18.289 1.00 93.56 103 TYR A CA 1
ATOM 791 C C . TYR A 1 103 ? -9.221 -11.989 18.341 1.00 93.56 103 TYR A C 1
ATOM 793 O O . TYR A 1 103 ? -9.904 -12.454 19.252 1.00 93.56 103 TYR A O 1
ATOM 801 N N . ASN A 1 104 ? -8.701 -12.765 17.383 1.00 91.44 104 ASN A N 1
ATOM 802 C CA . ASN A 1 104 ? -8.707 -14.231 17.400 1.00 91.44 104 ASN A CA 1
ATOM 803 C C . ASN A 1 104 ? -7.666 -14.793 16.405 1.00 91.44 104 ASN A C 1
ATOM 805 O O . ASN A 1 104 ? -7.000 -14.043 15.693 1.00 91.44 104 ASN A O 1
ATOM 809 N N . ALA A 1 105 ? -7.521 -16.121 16.337 1.00 90.69 105 ALA A N 1
ATOM 810 C CA . ALA A 1 105 ? -6.538 -16.773 15.463 1.00 90.69 105 ALA A CA 1
ATOM 811 C C . ALA A 1 105 ? -6.784 -16.554 13.955 1.00 90.69 105 ALA A C 1
ATOM 813 O O . ALA A 1 105 ? -5.826 -16.539 13.186 1.00 90.69 105 ALA A O 1
ATOM 814 N N . TYR A 1 106 ? -8.039 -16.368 13.543 1.00 88.75 106 TYR A N 1
ATOM 815 C CA . TYR A 1 106 ? -8.442 -16.208 12.143 1.00 88.75 106 TYR A CA 1
ATOM 816 C C . TYR A 1 106 ? -8.358 -14.750 11.665 1.00 88.75 106 TYR A C 1
ATOM 818 O O . TYR A 1 106 ? -8.192 -14.498 10.476 1.00 88.75 106 TYR A O 1
ATOM 826 N N . ALA A 1 107 ? -8.409 -13.786 12.588 1.00 92.44 107 ALA A N 1
ATOM 827 C CA . ALA A 1 107 ? -8.342 -12.358 12.290 1.00 92.44 107 ALA A CA 1
ATOM 828 C C . ALA A 1 107 ? -6.924 -11.859 11.969 1.00 92.44 107 ALA A C 1
ATOM 830 O O . ALA A 1 107 ? -6.776 -10.785 11.394 1.00 92.44 107 ALA A O 1
ATOM 831 N N . LYS A 1 108 ? -5.879 -12.643 12.272 1.00 93.31 108 LYS A N 1
ATOM 832 C CA . LYS A 1 108 ? -4.472 -12.262 12.038 1.00 93.31 108 LYS A CA 1
ATOM 833 C C . LYS A 1 108 ? -4.140 -11.982 10.571 1.00 93.31 108 LYS A C 1
ATOM 835 O O . LYS A 1 108 ? -3.194 -11.249 10.297 1.00 93.31 108 LYS A O 1
ATOM 840 N N . ALA A 1 109 ? -4.900 -12.586 9.657 1.00 92.94 109 ALA A N 1
ATOM 841 C CA . ALA A 1 109 ? -4.775 -12.405 8.214 1.00 92.94 109 ALA A CA 1
ATOM 842 C C . ALA A 1 109 ? -5.778 -11.382 7.639 1.00 92.94 109 ALA A C 1
ATOM 844 O O . ALA A 1 109 ? -5.910 -11.263 6.422 1.00 92.94 109 ALA A O 1
ATOM 845 N N . ILE A 1 110 ? -6.506 -10.650 8.490 1.00 95.88 110 ILE A N 1
ATOM 846 C CA . ILE A 1 110 ? -7.337 -9.528 8.048 1.00 95.88 110 ILE A CA 1
ATOM 847 C C . ILE A 1 110 ? -6.406 -8.333 7.787 1.00 95.88 110 ILE A C 1
ATOM 849 O O . ILE A 1 110 ? -5.646 -7.957 8.682 1.00 95.88 110 ILE A O 1
ATOM 853 N N . PRO A 1 111 ? -6.431 -7.727 6.586 1.00 97.44 111 PRO A N 1
ATOM 854 C CA . PRO A 1 111 ? -5.674 -6.508 6.317 1.00 97.44 111 PRO A CA 1
ATOM 855 C C . PRO A 1 111 ? -6.212 -5.342 7.154 1.00 97.44 111 PRO A C 1
ATOM 857 O O . PRO A 1 111 ? -7.380 -5.328 7.540 1.00 97.44 111 PRO A O 1
ATOM 860 N N . VAL A 1 112 ? -5.400 -4.312 7.384 1.00 98.44 112 VAL A N 1
ATOM 861 C CA . VAL A 1 112 ? -5.919 -3.048 7.919 1.00 98.44 112 VAL A CA 1
ATOM 862 C C . VAL A 1 112 ? -6.865 -2.445 6.881 1.00 98.44 112 VAL A C 1
ATOM 864 O O . VAL A 1 112 ? -6.481 -2.242 5.726 1.00 98.44 112 VAL A O 1
ATOM 867 N N . ARG A 1 113 ? -8.119 -2.206 7.280 1.00 98.19 113 ARG A N 1
ATOM 868 C CA . ARG A 1 113 ? -9.194 -1.807 6.369 1.00 98.19 113 ARG A CA 1
ATOM 869 C C . ARG A 1 113 ? -9.474 -0.319 6.449 1.00 98.19 113 ARG A C 1
ATOM 871 O O . ARG A 1 113 ? -9.736 0.219 7.525 1.00 98.19 113 ARG A O 1
ATOM 878 N N . PHE A 1 114 ? -9.520 0.305 5.286 1.00 98.31 114 PHE A N 1
ATOM 879 C CA . PHE A 1 114 ? -9.901 1.685 5.069 1.00 98.31 114 PHE A CA 1
ATOM 880 C C . PHE A 1 114 ? -11.234 1.706 4.313 1.00 98.31 114 PHE A C 1
ATOM 882 O O . PHE A 1 114 ? -11.369 1.021 3.301 1.00 98.31 114 PHE A O 1
ATOM 889 N N . PRO A 1 115 ? -12.227 2.483 4.760 1.00 96.69 115 PRO A N 1
ATOM 890 C CA . PRO A 1 115 ? -13.378 2.805 3.926 1.00 96.69 115 PRO A CA 1
ATOM 891 C C . PRO A 1 115 ? -13.020 3.879 2.884 1.00 96.69 115 PRO A C 1
ATOM 893 O O . PRO A 1 115 ? -11.892 4.383 2.845 1.00 96.69 115 PRO A O 1
ATOM 896 N N . GLY A 1 116 ? -13.987 4.263 2.046 1.00 95.94 116 GLY A N 1
ATOM 897 C CA . GLY A 1 116 ? -13.829 5.380 1.119 1.00 95.94 116 GLY A CA 1
ATOM 898 C C . GLY A 1 116 ? -13.506 6.690 1.847 1.00 95.94 116 GLY A C 1
ATOM 899 O O . GLY A 1 116 ? -14.161 7.062 2.827 1.00 95.94 116 GLY A O 1
ATOM 900 N N . GLY A 1 117 ? -12.485 7.401 1.372 1.00 96.25 117 GLY A N 1
ATOM 901 C CA . GLY A 1 117 ? -11.970 8.606 2.019 1.00 96.25 117 GLY A CA 1
ATOM 902 C C . GLY A 1 117 ? -10.507 8.886 1.688 1.00 96.25 117 GLY A C 1
ATOM 903 O O . GLY A 1 117 ? -9.870 8.153 0.930 1.00 96.25 117 GLY A O 1
ATOM 904 N N . ARG A 1 118 ? -9.970 9.958 2.276 1.00 98.31 118 ARG A N 1
ATOM 905 C CA . ARG A 1 118 ? -8.559 10.341 2.159 1.00 98.31 118 ARG A CA 1
ATOM 906 C C . ARG A 1 118 ? -7.926 10.284 3.543 1.00 98.31 118 ARG A C 1
ATOM 908 O O . ARG A 1 118 ? -8.434 10.920 4.449 1.00 98.31 118 ARG A O 1
ATOM 915 N N . PHE A 1 119 ? -6.842 9.546 3.716 1.00 98.81 119 PHE A N 1
ATOM 916 C CA . PHE A 1 119 ? -6.237 9.296 5.024 1.00 98.81 119 PHE A CA 1
ATOM 917 C C . PHE A 1 119 ? -4.806 9.810 5.021 1.00 98.81 119 PHE A C 1
ATOM 919 O O . PHE A 1 119 ? -4.025 9.438 4.142 1.00 98.81 119 PHE A O 1
ATOM 926 N N . LEU A 1 120 ? -4.478 10.677 5.980 1.00 98.88 120 LEU A N 1
ATOM 927 C CA . LEU A 1 120 ? -3.096 11.057 6.238 1.00 98.88 120 LEU A CA 1
ATOM 928 C C . LEU A 1 120 ? -2.498 10.020 7.185 1.00 98.88 120 LEU A C 1
ATOM 930 O O . LEU A 1 120 ? -2.957 9.881 8.314 1.00 98.88 120 LEU A O 1
ATOM 934 N N . ILE A 1 121 ? -1.517 9.269 6.694 1.00 98.88 121 ILE A N 1
ATOM 935 C CA . ILE A 1 121 ? -0.797 8.246 7.449 1.00 98.88 121 ILE A CA 1
ATOM 936 C C . ILE A 1 121 ? 0.674 8.640 7.457 1.00 98.88 121 ILE A C 1
ATOM 938 O O . ILE A 1 121 ? 1.336 8.568 6.428 1.00 98.88 121 ILE A O 1
ATOM 942 N N . SER A 1 122 ? 1.161 9.068 8.615 1.00 98.69 122 SER A N 1
ATOM 943 C CA . SER A 1 122 ? 2.579 9.272 8.892 1.00 98.69 122 SER A CA 1
ATOM 944 C C . SER A 1 122 ? 3.342 7.938 8.836 1.00 98.69 122 SER A C 1
ATOM 946 O O . SER A 1 122 ? 2.736 6.883 9.033 1.00 98.69 122 SER A O 1
ATOM 948 N N . PRO A 1 123 ? 4.667 7.953 8.601 1.00 98.81 123 PRO A N 1
ATOM 949 C CA . PRO A 1 123 ? 5.476 6.744 8.480 1.00 98.81 123 PRO A CA 1
ATOM 950 C C . PRO A 1 123 ? 5.293 5.737 9.623 1.00 98.81 123 PRO A C 1
ATOM 952 O O . PRO A 1 123 ? 5.323 6.080 10.809 1.00 98.81 123 PRO A O 1
ATOM 955 N N . ILE A 1 124 ? 5.149 4.469 9.245 1.00 98.56 124 ILE A N 1
ATOM 956 C CA . ILE A 1 124 ? 5.012 3.321 10.136 1.00 98.56 124 ILE A CA 1
ATOM 957 C C . ILE A 1 124 ? 6.145 2.347 9.829 1.00 98.56 124 ILE A C 1
ATOM 959 O O . ILE A 1 124 ? 6.149 1.696 8.783 1.00 98.56 124 ILE A O 1
ATOM 963 N N . ASP A 1 125 ? 7.077 2.226 10.774 1.00 98.50 125 ASP A N 1
ATOM 964 C CA . ASP A 1 125 ? 8.118 1.201 10.755 1.00 98.50 125 ASP A CA 1
ATOM 965 C C . ASP A 1 125 ? 7.773 0.102 11.765 1.00 98.50 125 ASP A C 1
ATOM 967 O O . ASP A 1 125 ? 7.720 0.330 12.975 1.00 98.50 125 ASP A O 1
ATOM 971 N N . ILE A 1 126 ? 7.480 -1.084 11.240 1.00 97.44 126 ILE A N 1
ATOM 972 C CA . ILE A 1 126 ? 7.240 -2.317 12.000 1.00 97.44 126 ILE A CA 1
ATOM 973 C C . ILE A 1 126 ? 8.148 -3.444 11.489 1.00 97.44 126 ILE A C 1
ATOM 975 O O . ILE A 1 126 ? 7.802 -4.621 11.576 1.00 97.44 126 ILE A O 1
ATOM 979 N N . SER A 1 127 ? 9.300 -3.088 10.915 1.00 98.06 127 SER A N 1
ATOM 980 C CA . SER A 1 127 ? 10.220 -4.044 10.291 1.00 98.06 127 SER A CA 1
ATOM 981 C C . SER A 1 127 ? 11.093 -4.828 11.283 1.00 98.06 127 SER A C 1
ATOM 983 O O . SER A 1 127 ? 11.678 -5.849 10.913 1.00 98.06 127 SER A O 1
ATOM 985 N N . ASP A 1 128 ? 11.106 -4.428 12.558 1.00 97.12 128 ASP A N 1
ATOM 986 C CA . ASP A 1 128 ? 11.877 -5.081 13.627 1.00 97.12 128 ASP A CA 1
ATOM 987 C C . ASP A 1 128 ? 11.399 -6.504 13.964 1.00 97.12 128 ASP A C 1
ATOM 989 O O . ASP A 1 128 ? 12.105 -7.263 14.628 1.00 97.12 128 ASP A O 1
ATOM 993 N N . THR A 1 129 ? 10.186 -6.888 13.561 1.00 94.25 129 THR A N 1
ATOM 994 C CA . THR A 1 129 ? 9.614 -8.209 13.856 1.00 94.25 129 THR A CA 1
ATOM 995 C C . THR A 1 129 ? 8.995 -8.818 12.608 1.00 94.25 129 THR A C 1
ATOM 997 O O . THR A 1 129 ? 8.191 -8.175 11.939 1.00 94.25 129 THR A O 1
ATOM 1000 N N . GLU A 1 130 ? 9.329 -10.081 12.323 1.00 96.12 130 GLU A N 1
ATOM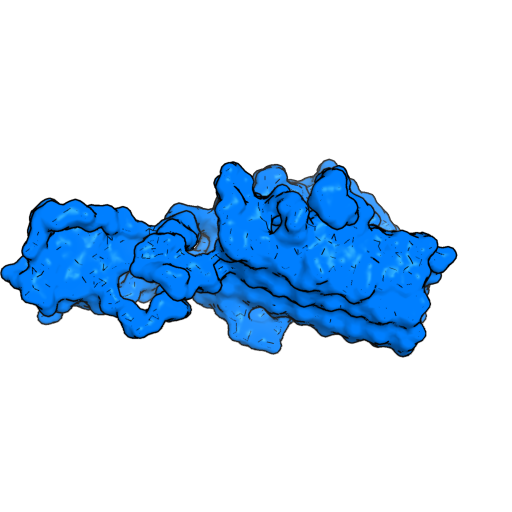 1001 C CA . GLU A 1 130 ? 8.701 -10.822 11.226 1.00 96.12 130 GLU A CA 1
ATOM 1002 C C . GLU A 1 130 ? 7.208 -11.044 11.508 1.00 96.12 130 GLU A C 1
ATOM 1004 O O . GLU A 1 130 ? 6.807 -11.618 12.525 1.00 96.12 130 GLU A O 1
ATOM 1009 N N . LEU A 1 131 ? 6.381 -10.633 10.553 1.00 95.12 131 LEU A N 1
ATOM 1010 C CA . LEU A 1 131 ? 4.955 -10.887 10.508 1.00 95.12 131 LEU A CA 1
ATOM 1011 C C . LEU A 1 131 ? 4.657 -12.017 9.524 1.00 95.12 131 LEU A C 1
ATOM 1013 O O . LEU A 1 131 ? 5.099 -12.034 8.375 1.00 95.12 131 LEU A O 1
ATOM 1017 N N . SER A 1 132 ? 3.803 -12.950 9.937 1.00 94.88 132 SER A N 1
ATOM 1018 C CA . SER A 1 132 ? 3.319 -13.990 9.017 1.00 94.88 132 SER A CA 1
ATOM 1019 C C . SER A 1 132 ? 2.450 -13.432 7.878 1.00 94.88 132 SER A C 1
ATOM 1021 O O . SER A 1 132 ? 2.341 -14.068 6.825 1.00 94.88 132 SER A O 1
ATOM 1023 N N . PHE A 1 133 ? 1.835 -12.266 8.102 1.00 97.44 133 PHE A N 1
ATOM 1024 C CA . PHE A 1 133 ? 0.954 -11.566 7.178 1.00 97.44 133 PHE A CA 1
ATOM 1025 C C . PHE A 1 133 ? 0.950 -10.060 7.478 1.00 97.44 133 PHE A C 1
ATOM 1027 O O . PHE A 1 133 ? 0.901 -9.663 8.642 1.00 97.44 133 PHE A O 1
ATOM 1034 N N . PHE A 1 134 ? 0.938 -9.239 6.433 1.00 98.31 134 PHE A N 1
ATOM 1035 C CA . PHE A 1 134 ? 0.604 -7.819 6.494 1.00 98.31 134 PHE A CA 1
ATOM 1036 C C . PHE A 1 134 ? -0.350 -7.487 5.347 1.00 98.31 134 PHE A C 1
ATOM 1038 O O . PHE A 1 134 ? -0.224 -8.032 4.253 1.00 98.31 134 PHE A O 1
ATOM 1045 N N . GLY A 1 135 ? -1.288 -6.566 5.550 1.00 98.25 135 GLY A N 1
ATOM 1046 C CA . GLY A 1 135 ? -2.074 -6.113 4.416 1.00 98.25 135 GLY A CA 1
ATOM 1047 C C . GLY A 1 135 ? -2.816 -4.810 4.617 1.00 98.25 135 GLY A C 1
ATOM 1048 O O . GLY A 1 135 ? -3.089 -4.394 5.741 1.00 98.25 135 GLY A O 1
ATOM 1049 N N . LEU A 1 136 ? -3.159 -4.203 3.486 1.00 98.62 136 LEU A N 1
ATOM 1050 C CA . LEU A 1 136 ? -3.937 -2.980 3.356 1.00 98.62 136 LEU A CA 1
ATOM 1051 C C . LEU A 1 136 ? -5.136 -3.275 2.455 1.00 98.62 136 LEU A C 1
ATOM 1053 O O . LEU A 1 136 ? -4.974 -3.822 1.365 1.00 98.62 136 LEU A O 1
ATOM 1057 N N . ALA A 1 137 ? -6.334 -2.906 2.890 1.00 97.88 137 ALA A N 1
ATOM 1058 C CA . ALA A 1 137 ? -7.534 -3.022 2.074 1.00 97.88 137 ALA A CA 1
ATOM 1059 C C . ALA A 1 137 ? -8.308 -1.711 2.111 1.00 97.88 137 ALA A C 1
ATOM 1061 O O . ALA A 1 137 ? -8.846 -1.339 3.150 1.00 97.88 137 ALA A O 1
ATOM 1062 N N . GLY A 1 138 ? -8.348 -1.016 0.984 1.00 97.44 138 GLY A N 1
ATOM 1063 C CA . GLY A 1 138 ? -9.244 0.106 0.776 1.00 97.44 138 GLY A CA 1
ATOM 1064 C C . GLY A 1 138 ? -10.631 -0.329 0.331 1.00 97.44 138 GLY A C 1
ATOM 1065 O O . GLY A 1 138 ? -10.943 -1.515 0.217 1.00 97.44 138 GLY A O 1
ATOM 1066 N N . ASP A 1 139 ? -11.448 0.678 0.073 1.00 91.62 139 ASP A N 1
ATOM 1067 C CA . ASP A 1 139 ? -12.766 0.553 -0.519 1.00 91.62 139 ASP A CA 1
ATOM 1068 C C . ASP A 1 139 ? -12.628 0.394 -2.039 1.00 91.62 139 ASP A C 1
ATOM 1070 O O . ASP A 1 139 ? -12.523 1.371 -2.795 1.00 91.62 139 ASP A O 1
ATOM 1074 N N . ASP A 1 140 ? -12.547 -0.866 -2.463 1.00 69.50 140 ASP A N 1
ATOM 1075 C CA . ASP A 1 140 ? -12.422 -1.277 -3.850 1.00 69.50 140 ASP A CA 1
ATOM 1076 C C . ASP A 1 140 ? -13.796 -1.391 -4.518 1.00 69.50 140 ASP A C 1
ATOM 1078 O O . ASP A 1 140 ? -14.529 -2.362 -4.367 1.00 69.50 140 ASP A O 1
ATOM 1082 N N . ILE A 1 141 ? -14.118 -0.404 -5.353 1.00 78.00 141 ILE A N 1
ATOM 1083 C CA . ILE A 1 141 ? -14.785 -0.742 -6.614 1.00 78.00 141 ILE A CA 1
ATOM 1084 C C . ILE A 1 141 ? -13.692 -1.416 -7.451 1.00 78.00 141 ILE A C 1
ATOM 1086 O O . ILE A 1 141 ? -12.576 -0.896 -7.462 1.00 78.00 141 ILE A O 1
ATOM 1090 N N . GLU A 1 142 ? -13.977 -2.553 -8.098 1.00 80.50 142 GLU A N 1
ATOM 1091 C CA . GLU A 1 142 ? -13.031 -3.338 -8.925 1.00 80.50 142 GLU A CA 1
ATOM 1092 C C . GLU A 1 142 ? -12.621 -2.589 -10.215 1.00 80.50 142 GLU A C 1
ATOM 1094 O O . GLU A 1 142 ? -12.797 -3.051 -11.339 1.00 80.50 142 GLU A O 1
ATOM 1099 N N . LEU A 1 143 ? -12.117 -1.372 -10.039 1.00 87.56 143 LEU A N 1
ATOM 1100 C CA . LEU A 1 143 ? -11.653 -0.436 -11.040 1.00 87.56 143 LEU A CA 1
ATOM 1101 C C . LEU A 1 143 ? -10.358 0.174 -10.503 1.00 87.56 143 LEU A C 1
ATOM 1103 O O . LEU A 1 143 ? -10.365 1.220 -9.846 1.00 87.56 143 LEU A O 1
ATOM 1107 N N . GLY A 1 144 ? -9.228 -0.487 -10.771 1.00 83.81 144 GLY A N 1
ATOM 1108 C CA . GLY A 1 144 ? -7.931 -0.080 -10.217 1.00 83.81 144 GLY A CA 1
ATOM 1109 C C . GLY A 1 144 ? -7.487 1.338 -10.590 1.00 83.81 144 GLY A C 1
ATOM 1110 O O . GLY A 1 144 ? -6.662 1.922 -9.894 1.00 83.81 144 GLY A O 1
ATOM 1111 N N . SER A 1 145 ? -8.065 1.931 -11.638 1.00 90.88 145 SER A N 1
ATOM 1112 C CA . SER A 1 145 ? -7.792 3.311 -12.055 1.00 90.88 145 SER A CA 1
ATOM 1113 C C . SER A 1 145 ? -8.474 4.370 -11.174 1.00 90.88 145 SER A C 1
ATOM 1115 O O . SER A 1 145 ? -8.102 5.553 -11.234 1.00 90.88 145 SER A O 1
ATOM 1117 N N . ALA A 1 146 ? -9.437 3.965 -10.335 1.00 92.50 146 ALA A N 1
ATOM 1118 C CA . ALA A 1 146 ? -10.190 4.841 -9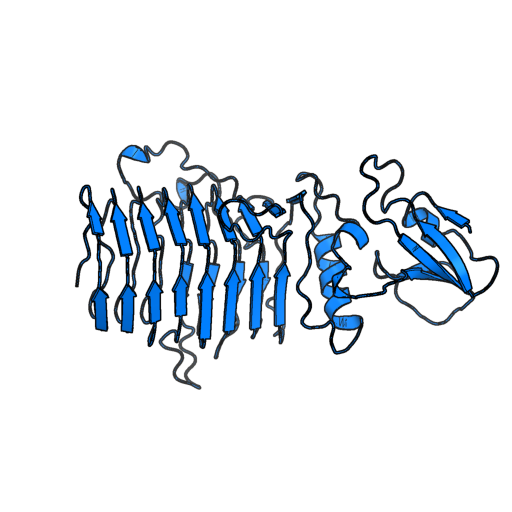.438 1.00 92.50 146 ALA A CA 1
ATOM 1119 C C . ALA A 1 146 ? -10.537 4.203 -8.066 1.00 92.50 146 ALA A C 1
ATOM 1121 O O . ALA A 1 146 ? -11.718 4.139 -7.708 1.00 92.50 146 ALA A O 1
ATOM 1122 N N . PRO A 1 147 ? -9.549 3.778 -7.249 1.00 95.44 147 PRO A N 1
ATOM 1123 C CA . PRO A 1 147 ? -9.821 3.326 -5.884 1.00 95.44 147 PRO A CA 1
ATOM 1124 C C . PRO A 1 147 ? -10.427 4.452 -5.031 1.00 95.44 147 PRO A C 1
ATOM 1126 O O . PRO A 1 147 ? -10.020 5.611 -5.150 1.00 95.44 147 PRO A O 1
ATOM 1129 N N . ARG A 1 148 ? -11.378 4.135 -4.137 1.00 96.25 148 ARG A N 1
ATOM 1130 C CA . ARG A 1 148 ? -12.075 5.154 -3.317 1.00 96.25 148 ARG A CA 1
ATOM 1131 C C . ARG A 1 148 ? -11.353 5.513 -2.021 1.00 96.25 148 ARG A C 1
ATOM 1133 O O . ARG A 1 148 ? -11.727 6.481 -1.355 1.00 96.25 148 ARG A O 1
ATOM 1140 N N . THR A 1 149 ? -10.319 4.761 -1.668 1.00 98.06 149 THR A N 1
ATOM 1141 C CA . THR A 1 149 ? -9.421 5.077 -0.559 1.00 98.06 149 THR A CA 1
ATOM 1142 C C . THR A 1 149 ? -8.151 5.710 -1.104 1.00 98.06 149 THR A C 1
ATOM 1144 O O . THR A 1 149 ? -7.436 5.099 -1.894 1.00 98.06 149 THR A O 1
ATOM 1147 N N . THR A 1 150 ? -7.835 6.920 -0.648 1.00 98.62 150 THR A N 1
ATOM 1148 C CA . THR A 1 150 ? -6.558 7.580 -0.933 1.00 98.62 150 THR A CA 1
ATOM 1149 C C . THR A 1 150 ? -5.717 7.700 0.329 1.00 98.62 150 THR A C 1
ATOM 1151 O O . THR A 1 150 ? -6.204 8.195 1.341 1.00 98.62 150 THR A O 1
ATOM 1154 N N . ILE A 1 151 ? -4.449 7.311 0.260 1.00 98.88 151 ILE A N 1
ATOM 1155 C CA . ILE A 1 151 ? -3.454 7.548 1.307 1.00 98.88 151 ILE A CA 1
ATOM 1156 C C . ILE A 1 151 ? -2.554 8.704 0.866 1.00 98.88 151 ILE A C 1
ATOM 1158 O O . ILE A 1 151 ? -2.067 8.736 -0.266 1.00 98.88 151 ILE A O 1
ATOM 1162 N N . VAL A 1 152 ? -2.343 9.646 1.781 1.00 98.94 152 VAL A N 1
ATOM 1163 C CA . VAL A 1 152 ? -1.274 10.649 1.744 1.00 98.94 152 VAL A CA 1
ATOM 1164 C C . VAL A 1 152 ? -0.429 10.529 3.001 1.00 98.94 152 VAL A C 1
ATOM 1166 O O . VAL A 1 152 ? -0.834 9.885 3.964 1.00 98.94 152 VAL A O 1
ATOM 1169 N N . SER A 1 153 ? 0.734 11.166 3.003 1.00 98.81 153 SER A N 1
ATOM 1170 C CA . SER A 1 153 ? 1.628 11.186 4.157 1.00 98.81 153 SER A CA 1
ATOM 1171 C C . SER A 1 153 ? 2.287 12.563 4.298 1.00 98.81 153 SER A C 1
ATOM 1173 O O . SER A 1 153 ? 1.952 13.523 3.591 1.00 98.81 153 SER A O 1
ATOM 1175 N N . ASP A 1 154 ? 3.202 12.658 5.249 1.00 98.25 154 ASP A N 1
ATOM 1176 C CA . ASP A 1 154 ? 3.912 13.848 5.701 1.00 98.25 154 ASP A CA 1
ATOM 1177 C C . ASP A 1 154 ? 4.991 14.369 4.733 1.00 98.25 154 ASP A C 1
ATOM 1179 O O . ASP A 1 154 ? 5.575 15.420 4.993 1.00 98.25 154 ASP A O 1
ATOM 1183 N N . LYS A 1 155 ? 5.236 13.679 3.606 1.00 98.44 155 LYS A N 1
ATOM 1184 C CA . LYS A 1 155 ? 6.285 13.984 2.613 1.00 98.44 155 LYS A CA 1
ATOM 1185 C C . LYS A 1 155 ? 7.714 13.851 3.157 1.00 98.44 155 LYS A C 1
ATOM 1187 O O . LYS A 1 155 ? 8.648 14.358 2.535 1.00 98.44 155 LYS A O 1
ATOM 1192 N N . SER A 1 156 ? 7.902 13.196 4.303 1.00 97.81 156 SER A N 1
ATOM 1193 C CA . SER A 1 156 ? 9.232 12.883 4.827 1.00 97.81 156 SER A CA 1
ATOM 1194 C C . SER A 1 156 ? 9.962 11.877 3.930 1.00 97.81 156 SER A C 1
ATOM 1196 O O . SER A 1 156 ? 9.366 11.219 3.083 1.00 97.81 156 SER A O 1
ATOM 1198 N N . ALA A 1 157 ? 11.271 11.719 4.128 1.00 96.88 157 ALA A N 1
ATOM 1199 C CA . ALA A 1 157 ? 12.059 10.720 3.399 1.00 96.88 157 ALA A CA 1
ATOM 1200 C C . ALA A 1 157 ? 11.792 9.268 3.857 1.00 96.88 157 ALA A C 1
ATOM 1202 O O . ALA A 1 157 ? 12.324 8.329 3.267 1.00 96.88 157 ALA A O 1
ATOM 1203 N N . ASN A 1 158 ? 10.993 9.070 4.910 1.00 98.50 158 ASN A N 1
ATOM 1204 C CA . ASN A 1 158 ? 10.705 7.750 5.461 1.00 98.50 158 ASN A CA 1
ATOM 1205 C C . ASN A 1 158 ? 9.596 7.057 4.665 1.00 98.50 158 ASN A C 1
ATOM 1207 O O . ASN A 1 158 ? 8.583 7.677 4.335 1.00 98.50 158 ASN A O 1
ATOM 1211 N N . THR A 1 159 ? 9.760 5.756 4.423 1.00 98.81 159 THR A N 1
ATOM 1212 C CA . THR A 1 159 ? 8.730 4.912 3.807 1.00 98.81 159 THR A CA 1
ATOM 1213 C C . THR A 1 159 ? 7.445 4.931 4.642 1.00 98.81 159 THR A C 1
ATOM 1215 O O . THR A 1 159 ? 7.503 4.731 5.856 1.00 98.81 159 THR A O 1
ATOM 1218 N N . VAL A 1 160 ? 6.283 5.141 4.008 1.00 98.88 160 VAL A N 1
ATOM 1219 C CA . VAL A 1 160 ? 4.984 5.185 4.716 1.00 98.88 160 VAL A CA 1
ATOM 1220 C C . VAL A 1 160 ? 4.707 3.869 5.444 1.00 98.88 160 VAL A C 1
ATOM 1222 O O . VAL A 1 160 ? 4.345 3.878 6.616 1.00 98.88 160 VAL A O 1
ATOM 1225 N N . PHE A 1 161 ? 4.922 2.738 4.774 1.00 98.88 161 PHE A N 1
ATOM 1226 C CA . PHE A 1 161 ? 4.779 1.406 5.351 1.00 98.88 161 PHE A CA 1
ATOM 1227 C C . PHE A 1 161 ? 6.064 0.607 5.157 1.00 98.88 161 PHE A C 1
ATOM 1229 O O . PHE A 1 161 ? 6.299 0.046 4.085 1.00 98.88 161 PHE A O 1
ATOM 1236 N N . LYS A 1 162 ? 6.887 0.540 6.205 1.00 98.88 162 LYS A N 1
ATOM 1237 C CA . LYS A 1 162 ? 8.072 -0.315 6.243 1.00 98.88 162 LYS A CA 1
ATOM 1238 C C . LYS A 1 162 ? 7.797 -1.528 7.121 1.00 98.88 162 LYS A C 1
ATOM 1240 O O . LYS A 1 162 ? 7.542 -1.404 8.320 1.00 98.88 162 LYS A O 1
ATOM 1245 N N . VAL A 1 163 ? 7.798 -2.704 6.507 1.00 98.75 163 VAL A N 1
ATOM 1246 C CA . VAL A 1 163 ? 7.345 -3.950 7.133 1.00 98.75 163 VAL A CA 1
ATOM 1247 C C . VAL A 1 163 ? 8.364 -5.064 6.944 1.00 98.75 163 VAL A C 1
ATOM 1249 O O . VAL A 1 163 ? 9.228 -4.993 6.078 1.00 98.75 163 VAL A O 1
ATOM 1252 N N . ASN A 1 164 ? 8.236 -6.112 7.749 1.00 98.50 164 ASN A N 1
ATOM 1253 C CA . ASN A 1 164 ? 8.960 -7.367 7.599 1.00 98.50 164 ASN A CA 1
ATOM 1254 C C . ASN A 1 164 ? 7.918 -8.489 7.618 1.00 98.50 164 ASN A C 1
ATOM 1256 O O . ASN A 1 164 ? 7.509 -8.930 8.687 1.00 98.50 164 ASN A O 1
ATOM 1260 N N . ALA A 1 165 ? 7.381 -8.868 6.455 1.00 98.19 165 ALA A N 1
ATOM 1261 C CA . ALA A 1 165 ? 6.235 -9.771 6.370 1.00 98.19 165 ALA A CA 1
ATOM 1262 C C . ALA A 1 165 ? 6.360 -10.826 5.265 1.00 98.19 165 ALA A C 1
ATOM 1264 O O . ALA A 1 165 ? 6.679 -10.515 4.120 1.00 98.19 165 ALA A O 1
ATOM 1265 N N . ARG A 1 166 ? 6.023 -12.084 5.581 1.00 97.69 166 ARG A N 1
ATOM 1266 C CA . ARG A 1 166 ? 6.113 -13.213 4.634 1.00 97.69 166 ARG A CA 1
ATOM 1267 C C . ARG A 1 166 ? 5.057 -13.170 3.533 1.00 97.69 166 ARG A C 1
ATOM 1269 O O . ARG A 1 166 ? 5.314 -13.606 2.411 1.00 97.69 166 ARG A O 1
ATOM 1276 N N . ARG A 1 167 ? 3.855 -12.713 3.876 1.00 98.31 167 ARG A N 1
ATOM 1277 C CA . ARG A 1 167 ? 2.693 -12.664 2.984 1.00 98.31 167 ARG A CA 1
ATOM 1278 C C . ARG A 1 167 ? 2.091 -11.275 3.021 1.00 98.31 167 ARG A C 1
ATOM 1280 O O . ARG A 1 167 ? 1.833 -10.760 4.109 1.00 98.31 167 ARG A O 1
ATOM 1287 N N . ILE A 1 168 ? 1.857 -10.699 1.851 1.00 98.75 168 ILE A N 1
ATOM 1288 C CA . ILE A 1 168 ? 1.347 -9.340 1.714 1.00 98.75 168 ILE A CA 1
ATOM 1289 C C . ILE A 1 168 ? 0.124 -9.315 0.809 1.00 98.75 168 ILE A C 1
ATOM 1291 O O . ILE A 1 168 ? 0.118 -9.929 -0.257 1.00 98.75 168 ILE A O 1
ATOM 1295 N N . VAL A 1 169 ? -0.891 -8.559 1.226 1.00 98.50 169 VAL A N 1
ATOM 1296 C CA . VAL A 1 169 ? -2.018 -8.166 0.372 1.00 98.50 169 VAL A CA 1
ATOM 1297 C C . VAL A 1 169 ? -2.201 -6.657 0.440 1.00 98.50 169 VAL A C 1
ATOM 1299 O O . VAL A 1 169 ? -2.429 -6.115 1.517 1.00 98.50 169 VAL A O 1
ATOM 1302 N N . ILE A 1 170 ? -2.159 -5.974 -0.699 1.00 98.69 170 ILE A N 1
ATOM 1303 C CA . ILE A 1 170 ? -2.530 -4.560 -0.814 1.00 98.69 170 ILE A CA 1
ATOM 1304 C C . ILE A 1 170 ? -3.624 -4.459 -1.868 1.00 98.69 170 ILE A C 1
ATOM 1306 O O . ILE A 1 170 ? -3.410 -4.844 -3.015 1.00 98.69 170 ILE A O 1
ATOM 1310 N N . LYS A 1 171 ? -4.799 -3.947 -1.498 1.00 97.69 171 LYS A N 1
ATOM 1311 C CA . LYS A 1 171 ? -5.900 -3.805 -2.451 1.00 97.69 171 LYS A CA 1
ATOM 1312 C C . LYS A 1 171 ? -6.701 -2.526 -2.307 1.00 97.69 171 LYS A C 1
ATOM 1314 O O . LYS A 1 171 ? -6.912 -2.063 -1.188 1.00 97.69 171 LYS A O 1
ATOM 1319 N N . GLY A 1 172 ? -7.183 -1.987 -3.424 1.00 97.69 172 GLY A N 1
ATOM 1320 C CA . GLY A 1 172 ? -8.132 -0.870 -3.423 1.00 97.69 172 GLY A CA 1
ATOM 1321 C C . GLY A 1 172 ? -7.558 0.440 -2.886 1.00 97.69 172 GLY A C 1
ATOM 1322 O O . GLY A 1 172 ? -8.284 1.217 -2.270 1.00 97.69 172 GLY A O 1
ATOM 1323 N N . ILE A 1 173 ? -6.260 0.687 -3.081 1.00 98.38 173 ILE A N 1
ATOM 1324 C CA . ILE A 1 173 ? -5.568 1.866 -2.544 1.00 98.38 173 ILE A CA 1
ATOM 1325 C C . ILE A 1 173 ? -5.103 2.780 -3.676 1.00 98.38 173 ILE A C 1
ATOM 1327 O O . ILE A 1 173 ? -4.455 2.346 -4.626 1.00 98.38 173 ILE A O 1
ATOM 1331 N N . CYS A 1 174 ? -5.368 4.074 -3.526 1.00 98.50 174 CYS A N 1
ATOM 1332 C CA . CYS A 1 174 ? -4.657 5.128 -4.231 1.00 98.50 174 CYS A CA 1
ATOM 1333 C C . CYS A 1 174 ? -3.575 5.709 -3.308 1.00 98.50 174 CYS A C 1
ATOM 1335 O O . CYS A 1 174 ? -3.890 6.311 -2.284 1.00 98.50 174 CYS A O 1
ATOM 1337 N N . TRP A 1 175 ? -2.303 5.577 -3.664 1.00 98.75 175 TRP A N 1
ATOM 1338 C CA . TRP A 1 175 ? -1.220 6.348 -3.058 1.00 98.75 175 TRP A CA 1
ATOM 1339 C C . TRP A 1 175 ? -1.064 7.675 -3.796 1.00 98.75 175 TRP A C 1
ATOM 1341 O O . TRP A 1 175 ? -0.879 7.695 -5.013 1.00 98.75 175 TRP A O 1
ATOM 1351 N N . HIS A 1 176 ? -1.113 8.783 -3.061 1.00 98.75 176 HIS A N 1
ATOM 1352 C CA . HIS A 1 176 ? -0.849 10.107 -3.606 1.00 98.75 176 HIS A CA 1
ATOM 1353 C C . HIS A 1 176 ? 0.369 10.719 -2.902 1.00 98.75 176 HIS A C 1
ATOM 1355 O O . HIS A 1 176 ? 0.238 11.296 -1.825 1.00 98.75 176 HIS A O 1
ATOM 1361 N N . GLY A 1 177 ? 1.546 10.666 -3.532 1.00 98.69 177 GLY A N 1
ATOM 1362 C CA . GLY A 1 177 ? 2.809 11.116 -2.927 1.00 98.69 177 GLY A CA 1
ATOM 1363 C C . GLY A 1 177 ? 2.979 12.631 -2.816 1.00 98.69 177 GLY A C 1
ATOM 1364 O O . GLY A 1 177 ? 3.874 13.111 -2.125 1.00 98.69 177 GLY A O 1
ATOM 1365 N N . GLN A 1 178 ? 2.096 13.411 -3.452 1.00 98.44 178 GLN A N 1
ATOM 1366 C CA . GLN A 1 178 ? 2.100 14.882 -3.385 1.00 98.44 178 GLN A CA 1
ATOM 1367 C C . GLN A 1 178 ? 3.418 15.511 -3.883 1.00 98.44 178 GLN A C 1
ATOM 1369 O O . GLN A 1 178 ? 3.741 16.644 -3.518 1.00 98.44 178 GLN A O 1
ATOM 1374 N N . ALA A 1 179 ? 4.175 14.769 -4.688 1.00 98.19 179 ALA A N 1
ATOM 1375 C CA . ALA A 1 179 ? 5.407 15.196 -5.323 1.00 98.19 179 ALA A CA 1
ATOM 1376 C C . ALA A 1 179 ? 5.133 15.866 -6.676 1.00 98.19 179 ALA A C 1
ATOM 1378 O O . ALA A 1 179 ? 4.095 15.662 -7.310 1.00 98.19 179 ALA A O 1
ATOM 1379 N N . ASN A 1 180 ? 6.090 16.669 -7.121 1.00 96.75 180 ASN A N 1
ATOM 1380 C CA . ASN A 1 180 ? 6.155 17.258 -8.454 1.00 96.75 180 ASN A CA 1
ATOM 1381 C C . ASN A 1 180 ? 7.627 17.363 -8.885 1.00 96.75 180 ASN A C 1
ATOM 1383 O O . ASN A 1 180 ? 8.516 17.331 -8.032 1.00 96.75 180 ASN A O 1
ATOM 1387 N N . ALA A 1 181 ? 7.860 17.526 -10.189 1.00 93.12 181 ALA A N 1
ATOM 1388 C CA . ALA A 1 181 ? 9.187 17.629 -10.804 1.00 93.12 181 ALA A CA 1
ATOM 1389 C C . ALA A 1 181 ? 9.903 18.980 -10.578 1.00 93.12 181 ALA A C 1
ATOM 1391 O O . ALA A 1 181 ? 10.858 19.297 -11.289 1.00 93.12 181 ALA A O 1
ATOM 1392 N N . GLY A 1 182 ? 9.423 19.824 -9.657 1.00 89.06 182 GLY A N 1
ATOM 1393 C CA . GLY A 1 182 ? 9.973 21.160 -9.447 1.00 89.06 182 GLY A CA 1
ATOM 1394 C C . GLY A 1 182 ? 9.912 22.000 -10.726 1.00 89.06 182 GLY A C 1
ATOM 1395 O O . GLY A 1 182 ? 8.831 22.276 -11.241 1.00 89.06 182 GLY A O 1
ATOM 1396 N N . THR A 1 183 ? 11.078 22.410 -11.232 1.00 89.94 183 THR A N 1
ATOM 1397 C CA . THR A 1 183 ? 11.224 23.214 -12.460 1.00 89.94 183 THR A CA 1
ATOM 1398 C C . THR A 1 183 ? 11.636 22.396 -13.687 1.00 89.94 183 THR A C 1
ATOM 1400 O O . THR A 1 183 ? 11.953 22.985 -14.719 1.00 89.94 183 THR A O 1
ATOM 1403 N N . VAL A 1 184 ? 11.707 21.065 -13.587 1.00 91.44 184 VAL A N 1
ATOM 1404 C CA . VAL A 1 184 ? 12.130 20.213 -14.705 1.00 91.44 184 VAL A CA 1
ATOM 1405 C C . VAL A 1 184 ? 11.025 20.140 -15.758 1.00 91.44 184 VAL A C 1
ATOM 1407 O O . VAL A 1 184 ? 9.875 19.822 -15.447 1.00 91.44 184 VAL A O 1
ATOM 1410 N N . ASP A 1 185 ? 11.386 20.400 -17.016 1.00 90.00 185 ASP A N 1
ATOM 1411 C CA . ASP A 1 185 ? 10.493 20.194 -18.153 1.00 90.00 185 ASP A CA 1
ATOM 1412 C C . ASP A 1 185 ? 10.377 18.699 -18.475 1.00 90.00 185 ASP A C 1
ATOM 1414 O O . ASP A 1 185 ? 11.216 18.097 -19.146 1.00 90.00 185 ASP A O 1
ATOM 1418 N N . THR A 1 186 ? 9.309 18.094 -17.971 1.00 88.06 186 THR A N 1
ATOM 1419 C CA . THR A 1 186 ? 9.003 16.675 -18.177 1.00 88.06 186 THR A CA 1
ATOM 1420 C C . THR A 1 186 ? 8.577 16.341 -19.611 1.00 88.06 186 THR A C 1
ATOM 1422 O O . THR A 1 186 ? 8.620 15.169 -19.994 1.00 88.06 186 THR A O 1
ATOM 1425 N N . ALA A 1 187 ? 8.226 17.335 -20.439 1.00 87.56 187 ALA A N 1
ATOM 1426 C CA . ALA A 1 187 ? 7.928 17.111 -21.854 1.00 87.56 187 ALA A CA 1
ATOM 1427 C C . ALA A 1 187 ? 9.187 16.738 -22.654 1.00 87.56 187 ALA A C 1
ATOM 1429 O O . ALA A 1 187 ? 9.090 16.042 -23.661 1.00 87.56 187 ALA A O 1
ATOM 1430 N N . ALA A 1 188 ? 10.371 17.123 -22.167 1.00 88.38 188 ALA A N 1
ATOM 1431 C CA . ALA A 1 188 ? 11.654 16.794 -22.781 1.00 88.38 188 ALA A CA 1
ATOM 1432 C C . ALA A 1 188 ? 12.113 15.341 -22.543 1.00 88.38 188 ALA A C 1
ATOM 1434 O O . ALA A 1 188 ? 13.225 14.996 -22.937 1.00 88.38 188 ALA A O 1
ATOM 1435 N N . LYS A 1 189 ? 11.296 14.500 -21.882 1.00 88.00 189 LYS A N 1
ATOM 1436 C CA . LYS A 1 189 ? 11.622 13.098 -21.544 1.00 88.00 189 LYS A CA 1
ATOM 1437 C C . LYS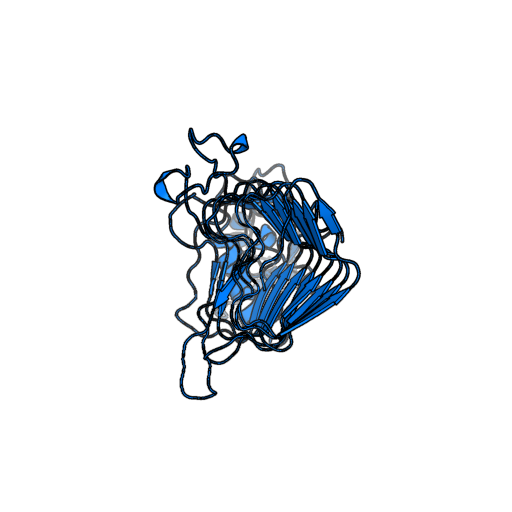 A 1 189 ? 12.987 12.955 -20.865 1.00 88.00 189 LYS A C 1
ATOM 1439 O O . LYS A 1 189 ? 13.779 12.080 -21.192 1.00 88.00 189 LYS A O 1
ATOM 1444 N N . VAL A 1 190 ? 13.276 13.841 -19.917 1.00 91.50 190 VAL A N 1
ATOM 1445 C CA . VAL A 1 190 ? 14.494 13.775 -19.103 1.00 91.50 190 VAL A CA 1
ATOM 14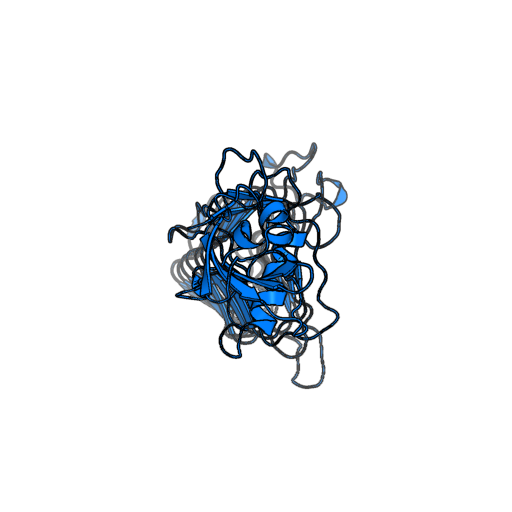46 C C . VAL A 1 190 ? 14.242 12.972 -17.831 1.00 91.50 190 VAL A C 1
ATOM 1448 O O . VAL A 1 190 ? 13.122 12.939 -17.314 1.00 91.50 190 VAL A O 1
ATOM 1451 N N . THR A 1 191 ? 15.283 12.311 -17.328 1.00 96.44 191 THR A N 1
ATOM 1452 C CA . THR A 1 191 ? 15.232 11.653 -16.019 1.00 96.44 191 THR A CA 1
ATOM 1453 C C . THR A 1 191 ? 15.231 12.727 -14.936 1.00 96.44 191 THR A C 1
ATOM 1455 O O . THR A 1 191 ? 16.162 13.528 -14.856 1.00 96.44 191 THR A O 1
ATOM 1458 N N . VAL A 1 192 ? 14.194 12.740 -14.102 1.00 96.62 192 VAL A N 1
ATOM 1459 C CA . VAL A 1 192 ? 14.100 13.594 -12.916 1.00 96.62 192 VAL A CA 1
ATOM 1460 C C . VAL A 1 192 ? 14.860 12.911 -11.781 1.00 96.62 192 VAL A C 1
ATOM 1462 O O . VAL A 1 192 ? 14.579 11.761 -11.442 1.00 96.62 192 VAL A O 1
ATOM 1465 N N . THR A 1 193 ? 15.832 13.605 -11.192 1.00 95.81 193 THR A N 1
ATOM 1466 C CA . THR A 1 193 ? 16.605 13.075 -10.059 1.00 95.81 193 THR A CA 1
ATOM 1467 C C . THR A 1 193 ? 15.862 13.285 -8.732 1.00 95.81 193 THR A C 1
ATOM 1469 O O . THR A 1 193 ? 14.999 14.168 -8.636 1.00 95.81 193 THR A O 1
ATOM 1472 N N . PRO A 1 194 ? 16.189 12.522 -7.671 1.00 95.31 194 PRO A N 1
ATOM 1473 C CA . PRO A 1 194 ? 15.568 12.697 -6.357 1.00 95.31 194 PRO A CA 1
ATOM 1474 C C . PRO A 1 194 ? 15.661 14.134 -5.818 1.00 95.31 194 PRO A C 1
ATOM 1476 O O . PRO A 1 194 ? 14.713 14.629 -5.215 1.00 95.31 194 PRO A O 1
ATOM 1479 N N . GLU A 1 195 ? 16.768 14.834 -6.078 1.00 94.94 195 GLU A N 1
ATOM 1480 C CA . GLU A 1 195 ? 17.017 16.210 -5.619 1.00 94.94 195 GLU A CA 1
ATOM 1481 C C . GLU A 1 195 ? 16.155 17.250 -6.349 1.00 94.94 195 GLU A C 1
ATOM 1483 O O . GLU A 1 195 ? 15.962 18.356 -5.847 1.00 94.94 195 GLU A O 1
ATOM 1488 N N . GLN A 1 196 ? 15.644 16.911 -7.535 1.00 96.00 196 GLN A N 1
ATOM 1489 C CA . GLN A 1 196 ? 14.761 17.770 -8.327 1.00 96.00 196 GLN A CA 1
ATOM 1490 C C . GLN A 1 196 ? 13.283 17.613 -7.933 1.00 96.00 196 GLN A C 1
ATOM 1492 O O . GLN A 1 196 ? 12.451 18.443 -8.304 1.00 96.00 196 GLN A O 1
ATOM 1497 N N . CYS A 1 197 ? 12.945 16.563 -7.181 1.00 95.81 197 CYS A N 1
ATOM 1498 C CA . CYS A 1 197 ? 11.586 16.293 -6.730 1.00 95.81 197 CYS A CA 1
ATOM 1499 C C . CYS A 1 197 ? 11.227 17.128 -5.497 1.00 95.81 197 CYS A C 1
ATOM 1501 O O . CYS A 1 197 ? 12.027 17.294 -4.580 1.00 95.81 197 CYS A O 1
ATOM 1503 N N . SER A 1 198 ? 9.976 17.586 -5.403 1.00 97.19 198 SER A N 1
ATOM 1504 C CA . SER A 1 198 ? 9.513 18.335 -4.220 1.00 97.19 198 SER A CA 1
ATOM 1505 C C . SER A 1 198 ? 9.444 17.510 -2.926 1.00 97.19 198 SER A C 1
ATOM 1507 O O . SER A 1 198 ? 9.388 18.080 -1.838 1.00 97.19 198 SER A O 1
ATOM 1509 N N . ASN A 1 199 ? 9.424 16.181 -3.033 1.00 98.19 199 ASN A N 1
ATOM 1510 C CA . ASN A 1 199 ? 9.722 15.228 -1.965 1.00 98.19 199 ASN A CA 1
ATOM 1511 C C . ASN A 1 199 ? 10.072 13.869 -2.587 1.00 98.19 199 ASN A C 1
ATOM 1513 O O . ASN A 1 199 ? 9.816 13.657 -3.771 1.00 98.19 199 ASN A O 1
ATOM 1517 N N . THR A 1 200 ? 10.609 12.948 -1.790 1.00 98.12 200 THR A N 1
ATOM 1518 C CA . THR A 1 200 ? 11.056 11.617 -2.236 1.00 98.12 200 THR A CA 1
ATOM 1519 C C . THR A 1 200 ? 10.459 10.487 -1.395 1.00 98.12 200 THR A C 1
ATOM 1521 O O . THR A 1 200 ? 11.058 9.421 -1.267 1.00 98.12 200 THR A O 1
ATOM 1524 N N . GLN A 1 201 ? 9.277 10.704 -0.805 1.00 98.75 201 GLN A N 1
ATOM 1525 C CA . GLN A 1 201 ? 8.680 9.753 0.132 1.00 98.75 201 GLN A CA 1
ATOM 1526 C C . GLN A 1 201 ? 8.320 8.420 -0.551 1.00 98.75 201 GLN A C 1
ATOM 1528 O O . GLN A 1 201 ? 7.493 8.422 -1.473 1.00 98.75 201 GLN A O 1
ATOM 1533 N N . PRO A 1 202 ? 8.888 7.279 -0.110 1.00 98.69 202 PRO A N 1
ATOM 1534 C CA . PRO A 1 202 ? 8.476 5.961 -0.583 1.00 98.69 202 PRO A CA 1
ATOM 1535 C C . PRO A 1 202 ? 7.149 5.527 0.052 1.00 98.69 202 PRO A C 1
ATOM 1537 O O . PRO A 1 202 ? 6.847 5.897 1.188 1.00 98.69 202 PRO A O 1
ATOM 1540 N N . PHE A 1 203 ? 6.366 4.702 -0.644 1.00 98.94 203 PHE A N 1
ATOM 1541 C CA . PHE A 1 203 ? 5.084 4.220 -0.116 1.00 98.94 203 PHE A CA 1
ATOM 1542 C C . PHE A 1 203 ? 5.233 2.937 0.708 1.00 98.94 203 PHE A C 1
ATOM 1544 O O . PHE A 1 203 ? 4.896 2.928 1.891 1.00 98.94 203 PHE A O 1
ATOM 1551 N N . PHE A 1 204 ? 5.742 1.863 0.110 1.00 98.94 204 PHE A N 1
ATOM 1552 C CA . PHE A 1 204 ? 5.782 0.544 0.735 1.00 98.94 204 PHE A CA 1
ATOM 1553 C C . PHE A 1 204 ? 7.139 -0.134 0.542 1.00 98.94 204 PHE A C 1
ATOM 1555 O O . PHE A 1 204 ? 7.670 -0.183 -0.568 1.00 98.94 204 PHE A O 1
ATOM 1562 N N . GLU A 1 205 ? 7.668 -0.707 1.619 1.00 98.88 205 GLU A N 1
ATOM 1563 C CA . GLU A 1 205 ? 8.909 -1.480 1.635 1.00 98.88 205 GLU A CA 1
ATOM 1564 C C . GLU A 1 205 ? 8.734 -2.717 2.510 1.00 98.88 205 GLU A C 1
ATOM 1566 O O . GLU A 1 205 ? 8.375 -2.606 3.685 1.00 98.88 205 GLU A O 1
ATOM 1571 N N . ASN A 1 206 ? 9.015 -3.892 1.948 1.00 98.81 206 ASN A N 1
ATOM 1572 C CA . ASN A 1 206 ? 9.086 -5.128 2.716 1.00 98.81 206 ASN A CA 1
ATOM 1573 C C . ASN A 1 206 ? 10.530 -5.618 2.810 1.00 98.81 206 ASN A C 1
ATOM 1575 O O . ASN A 1 206 ? 11.122 -6.024 1.811 1.00 98.81 206 ASN A O 1
ATOM 1579 N N . THR A 1 207 ? 11.067 -5.621 4.025 1.00 98.38 207 THR A N 1
ATOM 1580 C CA . THR A 1 207 ? 12.470 -5.930 4.317 1.00 98.38 207 THR A CA 1
ATOM 1581 C C . THR A 1 207 ? 12.726 -7.411 4.577 1.00 98.38 207 THR A C 1
ATOM 1583 O O . THR A 1 207 ? 13.873 -7.790 4.825 1.00 98.38 207 THR A O 1
ATOM 1586 N N . ILE A 1 208 ? 11.690 -8.262 4.539 1.00 98.06 208 ILE A N 1
ATOM 1587 C CA . ILE A 1 208 ? 11.869 -9.692 4.794 1.00 98.06 208 ILE A CA 1
ATOM 1588 C C . ILE A 1 208 ? 12.854 -10.294 3.789 1.00 98.06 208 ILE A C 1
ATOM 1590 O O . ILE A 1 208 ? 12.826 -9.981 2.597 1.00 98.06 208 ILE A O 1
ATOM 1594 N N . VAL A 1 209 ? 13.729 -11.164 4.280 1.00 97.38 209 VAL A N 1
ATOM 1595 C CA . VAL A 1 209 ? 14.657 -11.939 3.453 1.00 97.38 209 VAL A CA 1
ATOM 1596 C C . VAL A 1 209 ? 14.211 -13.388 3.391 1.00 97.38 209 VAL A C 1
ATOM 1598 O O . VAL A 1 209 ? 13.486 -13.894 4.254 1.00 97.38 209 VAL A O 1
ATOM 1601 N N . GLY A 1 210 ? 14.699 -14.101 2.389 1.00 96.06 210 GLY A N 1
ATOM 1602 C CA . GLY A 1 210 ? 14.502 -15.532 2.309 1.00 96.06 210 GLY A CA 1
ATOM 1603 C C . GLY A 1 210 ? 13.104 -15.939 1.849 1.00 96.06 210 GLY A C 1
ATOM 1604 O O . GLY A 1 210 ? 12.635 -17.009 2.248 1.00 96.06 210 GLY A O 1
ATOM 1605 N N . GLY A 1 211 ? 12.428 -15.084 1.076 1.00 97.00 211 GLY A N 1
ATOM 1606 C CA . GLY A 1 211 ? 11.159 -15.376 0.410 1.00 97.00 211 GLY A CA 1
ATOM 1607 C C . GLY A 1 211 ? 10.004 -14.475 0.834 1.00 97.00 211 GLY A C 1
ATOM 1608 O O . GLY A 1 211 ? 9.674 -14.428 2.019 1.00 97.00 211 GLY A O 1
ATOM 1609 N N . GLN A 1 212 ? 9.306 -13.869 -0.124 1.00 98.31 212 GLN A N 1
ATOM 1610 C CA . GLN A 1 212 ? 8.020 -13.201 0.106 1.00 98.31 212 GLN A CA 1
ATOM 1611 C C . GLN A 1 212 ? 6.976 -13.516 -0.973 1.00 98.31 212 GLN A C 1
ATOM 1613 O O . GLN A 1 212 ? 7.312 -13.783 -2.126 1.00 98.31 212 GLN A O 1
ATOM 1618 N N . ILE A 1 213 ? 5.703 -13.476 -0.575 1.00 98.56 213 ILE A N 1
ATOM 1619 C CA . ILE A 1 213 ? 4.530 -13.620 -1.450 1.00 98.56 213 ILE A CA 1
ATOM 1620 C C . ILE A 1 213 ? 3.734 -12.323 -1.368 1.00 98.56 213 ILE A C 1
ATOM 1622 O O . ILE A 1 213 ? 3.322 -11.929 -0.271 1.00 98.56 213 ILE A O 1
ATOM 1626 N N . VAL A 1 214 ? 3.515 -11.664 -2.505 1.00 98.75 214 VAL A N 1
ATOM 1627 C CA . VAL A 1 214 ? 2.924 -10.322 -2.544 1.00 98.75 214 VAL A CA 1
ATOM 1628 C C . VAL A 1 214 ? 1.805 -10.262 -3.571 1.00 98.75 214 VAL A C 1
ATOM 1630 O O . VAL A 1 214 ? 2.038 -10.443 -4.761 1.00 98.75 214 VAL A O 1
ATOM 1633 N N . ASN A 1 215 ? 0.598 -9.934 -3.114 1.00 98.62 215 ASN A N 1
ATOM 1634 C CA . ASN A 1 215 ? -0.542 -9.681 -3.986 1.00 98.62 215 ASN A CA 1
ATOM 1635 C C . ASN A 1 215 ? -0.946 -8.210 -3.909 1.00 98.62 215 ASN A C 1
ATOM 1637 O O . ASN A 1 215 ? -1.299 -7.710 -2.837 1.00 98.62 215 ASN A O 1
ATOM 1641 N N . ILE A 1 216 ? -0.921 -7.529 -5.051 1.00 98.50 216 ILE A N 1
ATOM 1642 C CA . ILE A 1 216 ? -1.341 -6.137 -5.193 1.00 98.50 216 ILE A CA 1
ATOM 1643 C C . ILE A 1 216 ? -2.425 -6.088 -6.264 1.00 98.50 216 ILE A C 1
ATOM 1645 O O . ILE A 1 216 ? -2.200 -6.514 -7.394 1.00 98.50 216 ILE A O 1
ATOM 1649 N N . PHE A 1 217 ? -3.602 -5.587 -5.902 1.00 97.75 217 PHE A N 1
ATOM 1650 C CA . PHE A 1 217 ? -4.763 -5.560 -6.790 1.00 97.75 217 PHE A CA 1
ATOM 1651 C C . PHE A 1 217 ? -5.510 -4.231 -6.700 1.00 97.75 217 PHE A C 1
ATOM 1653 O O . PHE A 1 217 ? -5.742 -3.727 -5.603 1.00 97.75 217 PHE A O 1
ATOM 1660 N N . CYS A 1 218 ? -5.924 -3.666 -7.834 1.00 97.75 218 CYS A N 1
ATOM 1661 C CA . CYS A 1 218 ? -6.612 -2.371 -7.885 1.00 97.75 218 CYS A CA 1
ATOM 1662 C C . CYS A 1 218 ? -5.846 -1.275 -7.124 1.00 97.75 218 CYS A C 1
ATOM 1664 O O . CYS A 1 218 ? -6.295 -0.775 -6.086 1.00 97.75 218 CYS A O 1
ATOM 1666 N N . PHE A 1 219 ? -4.668 -0.919 -7.633 1.00 98.44 219 PHE A N 1
ATOM 1667 C CA . PHE A 1 219 ? -3.800 0.075 -7.010 1.00 98.44 219 PHE A CA 1
ATOM 1668 C C . PHE A 1 219 ? -3.495 1.226 -7.960 1.00 98.44 219 PHE A C 1
ATOM 1670 O O . PHE A 1 219 ? -3.195 1.009 -9.134 1.00 98.44 219 PHE A O 1
ATOM 1677 N N . LYS A 1 220 ? -3.484 2.450 -7.426 1.00 98.38 220 LYS A N 1
ATOM 1678 C CA . LYS A 1 220 ? -3.092 3.646 -8.171 1.00 98.38 220 LYS A CA 1
ATOM 1679 C C . LYS A 1 220 ? -1.975 4.411 -7.469 1.00 98.38 220 LYS A C 1
ATOM 1681 O O . LYS A 1 220 ? -2.139 4.810 -6.322 1.00 98.38 220 LYS A O 1
ATOM 1686 N N . ALA A 1 221 ? -0.874 4.679 -8.163 1.00 98.69 221 ALA A N 1
ATOM 1687 C CA . ALA A 1 221 ? 0.178 5.591 -7.715 1.00 98.69 221 ALA A CA 1
ATOM 1688 C C . ALA A 1 221 ? 0.049 6.949 -8.418 1.00 98.69 221 ALA A C 1
ATOM 1690 O O . ALA A 1 221 ? 0.001 7.011 -9.645 1.00 98.69 221 ALA A O 1
ATOM 1691 N N . GLN A 1 222 ? 0.028 8.050 -7.669 1.00 98.38 222 GLN A N 1
ATOM 1692 C CA . GLN A 1 222 ? -0.063 9.391 -8.246 1.00 98.38 222 GLN A CA 1
ATOM 1693 C C . GLN A 1 222 ? 0.903 10.371 -7.600 1.00 98.38 222 GLN A C 1
ATOM 1695 O O . GLN A 1 222 ? 0.996 10.431 -6.372 1.00 98.38 222 GLN A O 1
ATOM 1700 N N . SER A 1 223 ? 1.541 11.210 -8.424 1.00 98.44 223 SER A N 1
ATOM 1701 C CA . SER A 1 223 ? 2.385 12.313 -7.945 1.00 98.44 223 SER A CA 1
ATOM 1702 C C . SER A 1 223 ? 3.405 11.812 -6.926 1.00 98.44 223 SER A C 1
ATOM 1704 O O . SER A 1 223 ? 3.470 12.297 -5.798 1.00 98.44 223 SER A O 1
ATOM 1706 N N . THR A 1 224 ? 4.136 10.765 -7.292 1.00 98.38 224 THR A N 1
ATOM 1707 C CA . THR A 1 224 ? 4.963 9.999 -6.360 1.00 98.38 224 THR A CA 1
ATOM 1708 C C . THR A 1 224 ? 6.430 10.366 -6.527 1.00 98.38 224 THR A C 1
ATOM 1710 O O . THR A 1 224 ? 6.948 10.290 -7.636 1.00 98.38 224 THR A O 1
ATOM 1713 N N . GLY A 1 225 ? 7.089 10.753 -5.434 1.00 97.81 225 GLY A N 1
ATOM 1714 C CA . GLY A 1 225 ? 8.494 11.161 -5.442 1.00 97.81 225 GLY A CA 1
ATOM 1715 C C . GLY A 1 225 ? 9.491 10.048 -5.115 1.00 97.81 225 GLY A C 1
ATOM 1716 O O . GLY A 1 225 ? 10.579 10.029 -5.673 1.00 97.81 225 GLY A O 1
ATOM 1717 N N . GLY A 1 226 ? 9.141 9.125 -4.213 1.00 98.31 226 GLY A N 1
ATOM 1718 C CA . GLY A 1 226 ? 9.954 7.948 -3.877 1.00 98.31 226 GLY A CA 1
ATOM 1719 C C . GLY A 1 226 ? 9.400 6.663 -4.482 1.00 98.31 226 GLY A C 1
ATOM 1720 O O . GLY A 1 226 ? 8.318 6.658 -5.051 1.00 98.31 226 GLY A O 1
ATOM 1721 N N . THR A 1 227 ? 10.111 5.546 -4.356 1.00 98.69 227 THR A N 1
ATOM 1722 C CA . THR A 1 227 ? 9.633 4.263 -4.893 1.00 98.69 227 THR A CA 1
ATOM 1723 C C . THR A 1 227 ? 8.273 3.859 -4.307 1.00 98.69 227 THR A C 1
ATOM 1725 O O . THR A 1 227 ? 8.071 3.953 -3.093 1.00 98.69 227 THR A O 1
ATOM 1728 N N . VAL A 1 228 ? 7.347 3.373 -5.141 1.00 98.88 228 VAL A N 1
ATOM 1729 C CA . VAL A 1 228 ? 6.023 2.931 -4.666 1.00 98.88 228 VAL A CA 1
ATOM 1730 C C . VAL A 1 228 ? 6.134 1.597 -3.922 1.00 98.88 228 VAL A C 1
ATOM 1732 O O . VAL A 1 228 ? 5.769 1.531 -2.751 1.00 98.88 228 VAL A O 1
ATOM 1735 N N . PHE A 1 229 ? 6.662 0.555 -4.568 1.00 98.94 229 PHE A N 1
ATOM 1736 C CA . PHE A 1 229 ? 6.834 -0.771 -3.973 1.00 98.94 229 PHE A CA 1
ATOM 1737 C C . PHE A 1 229 ? 8.297 -1.205 -4.025 1.00 98.94 229 PHE A C 1
ATOM 1739 O O . PHE A 1 229 ? 8.827 -1.446 -5.108 1.00 98.94 229 PHE A O 1
ATOM 1746 N N . LYS A 1 230 ? 8.928 -1.333 -2.853 1.00 98.88 230 LYS A N 1
ATOM 1747 C CA . LYS A 1 230 ? 10.257 -1.931 -2.674 1.00 98.88 230 LYS A CA 1
ATOM 1748 C C . LYS A 1 230 ? 10.118 -3.346 -2.123 1.00 98.88 230 LYS A C 1
ATOM 1750 O O . LYS A 1 230 ? 9.702 -3.532 -0.976 1.00 98.88 230 LYS A O 1
ATOM 1755 N N . LEU A 1 231 ? 10.446 -4.331 -2.948 1.00 98.81 231 LEU A N 1
ATOM 1756 C CA . LEU A 1 231 ? 10.348 -5.759 -2.655 1.00 98.81 231 LEU A CA 1
ATOM 1757 C C . LEU A 1 231 ? 11.704 -6.434 -2.910 1.00 98.81 231 LEU A C 1
ATOM 1759 O O . LEU A 1 231 ? 12.558 -5.912 -3.620 1.00 98.81 231 LEU A O 1
ATOM 1763 N N . GLN A 1 232 ? 11.899 -7.624 -2.354 1.00 98.00 232 GLN A N 1
ATOM 1764 C CA . GLN A 1 232 ? 13.102 -8.434 -2.556 1.00 98.00 232 GLN A CA 1
ATOM 1765 C C . GLN A 1 232 ? 12.796 -9.919 -2.356 1.00 98.00 232 GLN A C 1
ATOM 1767 O O . GLN A 1 232 ? 11.870 -10.248 -1.627 1.00 98.00 232 GLN A O 1
ATOM 1772 N N . ASP A 1 233 ? 13.564 -10.839 -2.931 1.00 98.25 233 ASP A N 1
ATOM 1773 C CA . ASP A 1 233 ? 13.396 -12.278 -2.650 1.00 98.25 233 ASP A CA 1
ATOM 1774 C C . ASP A 1 233 ? 11.957 -12.776 -2.918 1.00 98.25 233 ASP A C 1
ATOM 1776 O O . ASP A 1 233 ? 11.378 -13.528 -2.130 1.00 98.25 233 ASP A O 1
ATOM 1780 N N . THR A 1 234 ? 11.309 -12.305 -3.986 1.00 98.38 234 THR A N 1
ATOM 1781 C CA . THR A 1 234 ? 9.921 -12.705 -4.279 1.00 98.38 234 THR A CA 1
ATOM 1782 C C . THR A 1 234 ? 9.849 -14.171 -4.728 1.00 98.38 234 THR A C 1
ATOM 1784 O O . THR A 1 234 ? 10.765 -14.668 -5.384 1.00 98.38 234 THR A O 1
ATOM 1787 N N . LEU A 1 235 ? 8.780 -14.878 -4.342 1.00 96.75 235 LEU A N 1
ATOM 1788 C CA . LEU A 1 235 ? 8.556 -16.299 -4.659 1.00 96.75 235 LEU A CA 1
ATOM 1789 C C . LEU A 1 235 ? 7.402 -16.546 -5.633 1.00 96.75 235 LEU A C 1
ATOM 1791 O O . LEU A 1 235 ? 7.539 -17.364 -6.534 1.00 96.75 235 LEU A O 1
ATOM 1795 N N . ASP A 1 236 ? 6.260 -15.917 -5.363 1.00 97.62 236 ASP A N 1
ATOM 1796 C CA . ASP A 1 236 ? 5.014 -15.992 -6.133 1.00 97.62 236 ASP A CA 1
ATOM 1797 C C . ASP A 1 236 ? 4.255 -14.700 -5.832 1.00 97.62 236 ASP A C 1
ATOM 1799 O O . ASP A 1 236 ? 3.809 -14.489 -4.701 1.00 97.62 236 ASP A O 1
ATOM 1803 N N . SER A 1 237 ? 4.232 -13.771 -6.784 1.00 98.50 237 SER A N 1
ATOM 1804 C CA . SER A 1 237 ? 3.657 -12.439 -6.579 1.00 98.50 237 SER A CA 1
ATOM 1805 C C . SER A 1 237 ? 2.777 -12.035 -7.750 1.00 98.50 237 SER A C 1
ATOM 1807 O O . SER A 1 237 ? 3.134 -12.238 -8.908 1.00 98.50 237 SER A O 1
ATOM 1809 N N . LYS A 1 238 ? 1.629 -11.430 -7.444 1.00 98.81 238 LYS A N 1
ATOM 1810 C CA . LYS A 1 238 ? 0.627 -11.030 -8.436 1.00 98.81 238 LYS A CA 1
ATOM 1811 C C . LYS A 1 238 ? 0.311 -9.556 -8.313 1.00 98.81 238 LYS A C 1
ATOM 1813 O O . LYS A 1 238 ? -0.146 -9.103 -7.264 1.00 98.81 238 LYS A O 1
ATOM 1818 N N . PHE A 1 239 ? 0.520 -8.831 -9.399 1.00 98.75 239 PHE A N 1
ATOM 1819 C CA . PHE A 1 239 ? 0.255 -7.410 -9.530 1.00 98.75 239 PHE A CA 1
ATOM 1820 C C . PHE A 1 239 ? -0.765 -7.229 -10.651 1.00 98.75 239 PHE A C 1
ATOM 1822 O O . PHE A 1 239 ? -0.449 -7.436 -11.819 1.00 98.75 239 PHE A O 1
ATOM 1829 N N . ASP A 1 240 ? -1.998 -6.875 -10.306 1.00 98.56 240 ASP A N 1
ATOM 1830 C CA . ASP A 1 240 ? -3.088 -6.771 -11.277 1.00 98.56 240 ASP A CA 1
ATOM 1831 C C . ASP A 1 240 ? -3.872 -5.468 -11.105 1.00 98.56 240 ASP A C 1
ATOM 1833 O O . ASP A 1 240 ? -4.094 -5.001 -9.985 1.00 98.56 240 ASP A O 1
ATOM 1837 N N . GLN A 1 241 ? -4.276 -4.855 -12.221 1.00 98.25 241 GLN A N 1
ATOM 1838 C CA . GLN A 1 241 ? -4.946 -3.549 -12.220 1.00 98.25 241 GLN A CA 1
ATOM 1839 C C . GLN A 1 241 ? -4.129 -2.467 -11.499 1.00 98.25 241 GLN A C 1
ATOM 1841 O O . GLN A 1 241 ? -4.612 -1.796 -10.576 1.00 98.25 241 GLN A O 1
ATOM 1846 N N . ILE A 1 242 ? -2.872 -2.316 -11.919 1.00 98.56 242 ILE A N 1
ATOM 1847 C CA . ILE A 1 242 ? -1.947 -1.315 -11.385 1.00 98.56 242 ILE A CA 1
ATOM 1848 C C . ILE A 1 242 ? -1.883 -0.119 -12.328 1.00 98.56 242 ILE A C 1
ATOM 1850 O O . ILE A 1 242 ? -1.632 -0.270 -13.522 1.00 98.56 242 ILE A O 1
ATOM 1854 N N . TYR A 1 243 ? -2.082 1.075 -11.779 1.00 98.62 243 TYR A N 1
ATOM 1855 C CA . TYR A 1 243 ? -2.091 2.316 -12.543 1.00 98.62 243 TYR A CA 1
ATOM 1856 C C . TYR A 1 243 ? -1.118 3.325 -11.944 1.00 98.62 243 TYR A C 1
ATOM 1858 O O . TYR A 1 243 ? -1.043 3.465 -10.721 1.00 98.62 243 TYR A O 1
ATOM 1866 N N . SER A 1 244 ? -0.408 4.081 -12.778 1.00 98.62 244 SER A N 1
ATOM 1867 C CA . SER A 1 244 ? 0.411 5.196 -12.297 1.00 98.62 244 SER A CA 1
ATOM 1868 C C . SER A 1 244 ? 0.291 6.449 -13.152 1.00 98.62 244 SER A C 1
ATOM 1870 O O . SER A 1 244 ? 0.060 6.376 -14.354 1.00 98.62 244 SER A O 1
ATOM 1872 N N . SER A 1 245 ? 0.455 7.608 -12.513 1.00 97.88 245 SER A N 1
ATOM 1873 C CA . SER A 1 245 ? 0.515 8.909 -13.183 1.00 97.88 245 SER A CA 1
ATOM 1874 C C . SER A 1 245 ? 1.455 9.856 -12.440 1.00 97.88 245 SER A C 1
ATOM 1876 O O . SER A 1 245 ? 1.286 10.039 -11.230 1.00 97.88 245 SER A O 1
ATOM 1878 N N . ASN A 1 246 ? 2.366 10.522 -13.149 1.00 97.44 246 ASN A N 1
ATOM 1879 C CA . ASN A 1 246 ? 3.324 11.481 -12.582 1.00 97.44 246 ASN A CA 1
ATOM 1880 C C . ASN A 1 246 ? 4.177 10.852 -11.470 1.00 97.44 246 ASN A C 1
ATOM 1882 O O . ASN A 1 246 ? 4.066 11.214 -10.295 1.00 97.44 246 ASN A O 1
ATOM 1886 N N . THR A 1 247 ? 5.000 9.872 -11.831 1.00 98.25 247 THR A N 1
ATOM 1887 C CA . THR A 1 247 ? 5.899 9.183 -10.895 1.00 98.25 247 THR A CA 1
ATOM 1888 C C . THR A 1 247 ? 7.345 9.564 -11.183 1.00 98.25 247 THR A C 1
ATOM 1890 O O . THR A 1 247 ? 7.847 9.325 -12.272 1.00 98.25 247 THR A O 1
ATOM 1893 N N . PHE A 1 248 ? 8.036 10.147 -10.208 1.00 98.00 248 PHE A N 1
ATOM 1894 C CA . PHE A 1 248 ? 9.415 10.641 -10.336 1.00 98.00 248 PHE A CA 1
ATOM 1895 C C . PHE A 1 248 ? 10.456 9.659 -9.771 1.00 98.00 248 PHE A C 1
ATOM 1897 O O . PHE A 1 248 ? 11.638 9.963 -9.678 1.00 98.00 248 PHE A O 1
ATOM 1904 N N . SER A 1 249 ? 10.005 8.461 -9.405 1.00 97.69 249 SER A N 1
ATOM 1905 C CA . SER A 1 249 ? 10.817 7.310 -9.026 1.00 97.69 249 SER A CA 1
ATOM 1906 C C . SER A 1 249 ? 10.111 6.034 -9.503 1.00 97.69 249 SER A C 1
ATOM 1908 O O . SER A 1 249 ? 9.080 6.099 -10.181 1.00 97.69 249 SER A O 1
ATOM 1910 N N . ARG A 1 250 ? 10.664 4.878 -9.148 1.00 98.62 250 ARG A N 1
ATOM 1911 C CA . ARG A 1 250 ? 10.194 3.552 -9.553 1.00 98.62 250 ARG A CA 1
ATOM 1912 C C . ARG A 1 250 ? 8.800 3.255 -9.006 1.00 98.62 250 ARG A C 1
ATOM 1914 O O . ARG A 1 250 ? 8.502 3.541 -7.845 1.00 98.62 250 ARG A O 1
ATOM 1921 N N . VAL A 1 251 ? 7.948 2.628 -9.814 1.00 98.88 251 VAL A N 1
ATOM 1922 C CA . VAL A 1 251 ? 6.698 2.041 -9.307 1.00 98.88 251 VAL A CA 1
ATOM 1923 C C . VAL A 1 251 ? 7.012 0.706 -8.645 1.00 98.88 251 VAL A C 1
ATOM 1925 O O . VAL A 1 251 ? 6.674 0.500 -7.482 1.00 98.88 251 VAL A O 1
ATOM 1928 N N . PHE A 1 252 ? 7.735 -0.160 -9.345 1.00 98.88 252 PHE A N 1
ATOM 1929 C CA . PHE A 1 252 ? 8.244 -1.405 -8.781 1.00 98.88 252 PHE A CA 1
ATOM 1930 C C . PHE A 1 252 ? 9.765 -1.358 -8.711 1.00 98.88 252 PHE A C 1
ATOM 1932 O O . PHE A 1 252 ? 10.419 -1.065 -9.707 1.00 98.88 252 PHE A O 1
ATOM 1939 N N . ASP A 1 253 ? 10.304 -1.655 -7.535 1.00 98.88 253 ASP A N 1
ATOM 1940 C CA . ASP A 1 253 ? 11.710 -1.956 -7.297 1.00 98.88 253 ASP A CA 1
ATOM 1941 C C . ASP A 1 253 ? 11.771 -3.331 -6.639 1.00 98.88 253 ASP A C 1
ATOM 1943 O O . ASP A 1 253 ? 11.374 -3.502 -5.483 1.00 98.88 253 ASP A O 1
ATOM 1947 N N . VAL A 1 254 ? 12.163 -4.329 -7.425 1.00 98.75 254 VAL A N 1
ATOM 1948 C CA . VAL A 1 254 ? 12.201 -5.724 -7.010 1.00 98.75 254 VAL A CA 1
ATOM 1949 C C . VAL A 1 254 ? 13.632 -6.228 -7.096 1.00 98.75 254 VAL A C 1
ATOM 1951 O O . VAL A 1 254 ? 14.166 -6.450 -8.181 1.00 98.75 254 VAL A O 1
ATOM 1954 N N . GLY A 1 255 ? 14.236 -6.419 -5.927 1.00 98.31 255 GLY A N 1
ATOM 1955 C CA . GLY A 1 255 ? 15.606 -6.889 -5.779 1.00 98.31 255 GLY A CA 1
ATOM 1956 C C . GLY A 1 255 ? 15.717 -8.289 -5.180 1.00 98.31 255 GLY A C 1
ATOM 1957 O O . GLY A 1 255 ? 14.824 -9.139 -5.288 1.00 98.31 255 GLY A O 1
ATOM 1958 N N . TRP A 1 256 ? 16.853 -8.519 -4.531 1.00 98.12 256 TRP A N 1
ATOM 1959 C CA . TRP A 1 256 ? 17.185 -9.742 -3.811 1.00 98.12 256 TRP A CA 1
ATOM 1960 C C . TRP A 1 256 ? 18.205 -9.444 -2.705 1.00 98.12 256 TRP A C 1
ATOM 1962 O O . TRP A 1 256 ? 18.973 -8.484 -2.784 1.00 98.12 256 TRP A O 1
ATOM 1972 N N . SER A 1 257 ? 18.219 -10.268 -1.663 1.00 97.56 257 SER A N 1
ATOM 1973 C CA . SER A 1 257 ? 19.014 -10.052 -0.451 1.00 97.56 257 SER A CA 1
ATOM 1974 C C . SER A 1 257 ? 20.426 -10.636 -0.517 1.00 97.56 257 SER A C 1
ATOM 1976 O O . SER A 1 257 ? 21.265 -10.309 0.319 1.00 97.56 257 SER A O 1
ATOM 1978 N N . ASN A 1 258 ? 20.702 -11.519 -1.481 1.00 97.44 258 ASN A N 1
ATOM 1979 C CA . ASN A 1 258 ? 21.892 -12.377 -1.532 1.00 97.44 258 ASN A CA 1
ATOM 1980 C C . ASN A 1 258 ? 22.048 -13.286 -0.303 1.00 97.44 258 ASN A C 1
ATOM 1982 O O . ASN A 1 258 ? 23.155 -13.731 0.007 1.00 97.44 258 ASN A O 1
ATOM 1986 N N . THR A 1 259 ? 20.955 -13.594 0.404 1.00 95.12 259 THR A N 1
ATOM 1987 C CA . THR A 1 259 ? 21.000 -14.566 1.501 1.00 95.12 259 THR A CA 1
ATOM 1988 C C . THR A 1 259 ? 21.463 -15.928 0.955 1.00 95.12 259 THR A C 1
ATOM 1990 O O . THR A 1 259 ? 20.766 -16.511 0.119 1.00 95.12 259 THR A O 1
ATOM 1993 N N . PRO A 1 260 ? 22.596 -16.496 1.431 1.00 91.25 260 PRO A N 1
ATOM 1994 C CA . PRO A 1 260 ? 23.151 -17.723 0.845 1.00 91.25 260 PRO A CA 1
ATOM 1995 C C . PRO A 1 260 ? 22.215 -18.927 0.989 1.00 91.25 260 PRO A C 1
ATOM 1997 O O . PRO A 1 260 ? 22.122 -19.786 0.115 1.00 91.25 260 PRO A O 1
ATOM 2000 N N . LYS A 1 261 ? 21.488 -18.994 2.110 1.00 91.75 261 LYS A N 1
ATOM 2001 C CA . LYS A 1 261 ? 20.535 -20.069 2.383 1.00 91.75 261 LYS A CA 1
ATOM 2002 C C . LYS A 1 261 ? 19.294 -19.908 1.505 1.00 91.75 261 LYS A C 1
ATOM 2004 O O . LYS A 1 261 ? 18.381 -19.168 1.858 1.00 91.75 261 LYS A O 1
ATOM 2009 N N . GLY A 1 262 ? 19.254 -20.665 0.413 1.00 89.94 262 GLY A N 1
ATOM 2010 C CA . GLY A 1 262 ? 18.174 -20.635 -0.575 1.00 89.94 262 GLY A CA 1
ATOM 2011 C C . GLY A 1 262 ? 18.544 -19.931 -1.880 1.00 89.94 262 GLY A C 1
ATOM 2012 O O . GLY A 1 262 ? 17.681 -19.849 -2.742 1.00 89.94 262 GLY A O 1
ATOM 2013 N N . ASN A 1 263 ? 19.803 -19.493 -2.042 1.00 95.00 263 ASN A N 1
ATOM 2014 C CA . ASN A 1 263 ? 20.300 -18.800 -3.238 1.00 95.00 263 ASN A CA 1
ATOM 2015 C C . ASN A 1 263 ? 19.409 -17.611 -3.627 1.00 95.00 263 ASN A C 1
ATOM 2017 O O . ASN A 1 263 ? 18.879 -17.550 -4.732 1.00 95.00 263 ASN A O 1
ATOM 2021 N N . TRP A 1 264 ? 19.222 -16.679 -2.691 1.00 97.19 264 TRP A N 1
ATOM 2022 C CA . TRP A 1 264 ? 18.398 -15.485 -2.894 1.00 97.19 264 TRP A CA 1
ATOM 2023 C C . TRP A 1 264 ? 19.153 -14.419 -3.695 1.00 97.19 264 TRP A C 1
ATOM 2025 O O . TRP A 1 264 ? 19.445 -13.339 -3.192 1.00 97.19 264 TRP A O 1
ATOM 2035 N N . ASP A 1 265 ? 19.534 -14.762 -4.924 1.00 97.50 265 ASP A N 1
ATOM 2036 C CA . ASP A 1 265 ? 20.264 -13.925 -5.887 1.00 97.50 265 ASP A CA 1
ATOM 2037 C C . ASP A 1 265 ? 19.388 -13.451 -7.068 1.00 97.50 265 ASP A C 1
ATOM 2039 O O . ASP A 1 265 ? 19.894 -12.868 -8.037 1.00 97.50 265 ASP A O 1
ATOM 2043 N N . HIS A 1 266 ? 18.080 -13.720 -6.974 1.00 98.31 266 HIS A N 1
ATOM 2044 C CA . HIS A 1 266 ? 17.049 -13.441 -7.968 1.00 98.31 266 HIS A CA 1
ATOM 2045 C C . HIS A 1 266 ? 15.652 -13.364 -7.317 1.00 98.31 266 HIS A C 1
ATOM 2047 O O . HIS A 1 266 ? 15.468 -13.692 -6.142 1.00 98.31 266 HIS A O 1
ATOM 2053 N N . SER A 1 267 ? 14.660 -12.942 -8.103 1.00 98.50 267 SER A N 1
ATOM 2054 C CA . SER A 1 267 ? 13.234 -12.964 -7.752 1.00 98.50 267 SER A CA 1
ATOM 2055 C C . SER A 1 267 ? 12.485 -13.983 -8.622 1.00 98.50 267 SER A C 1
ATOM 2057 O O . SER A 1 267 ? 12.952 -14.343 -9.704 1.00 98.50 267 SER A O 1
ATOM 2059 N N . THR A 1 268 ? 11.336 -14.484 -8.168 1.00 98.50 268 THR A N 1
ATOM 2060 C CA . THR A 1 268 ? 10.637 -15.615 -8.809 1.00 98.50 268 THR A CA 1
ATOM 2061 C C . THR A 1 268 ? 9.139 -15.359 -8.958 1.00 98.50 268 THR A C 1
ATOM 2063 O O . THR A 1 268 ? 8.507 -14.796 -8.066 1.00 98.50 268 THR A O 1
ATOM 2066 N N . ALA A 1 269 ? 8.588 -15.805 -10.092 1.00 98.38 269 ALA A N 1
ATOM 2067 C CA . ALA A 1 269 ? 7.160 -15.890 -10.405 1.00 98.38 269 ALA A CA 1
ATOM 2068 C C . ALA A 1 269 ? 6.370 -14.608 -10.104 1.00 98.38 269 ALA A C 1
ATOM 2070 O O . ALA A 1 269 ? 5.414 -14.603 -9.329 1.00 98.38 269 ALA A O 1
ATOM 2071 N N . ILE A 1 270 ? 6.772 -13.511 -10.747 1.00 98.81 270 ILE A N 1
ATOM 2072 C CA . ILE A 1 270 ? 5.991 -12.272 -10.750 1.00 98.81 270 ILE A CA 1
ATOM 2073 C C . ILE A 1 270 ? 5.057 -12.264 -11.954 1.00 98.81 270 ILE A C 1
ATOM 2075 O O . ILE A 1 270 ? 5.508 -12.358 -13.095 1.00 98.81 270 ILE A O 1
ATOM 2079 N N . GLU A 1 271 ? 3.766 -12.096 -11.697 1.00 98.88 271 GLU A N 1
ATOM 2080 C CA . GLU A 1 271 ? 2.735 -11.855 -12.701 1.00 98.88 271 GLU A CA 1
ATOM 2081 C C . GLU A 1 271 ? 2.290 -10.389 -12.642 1.00 98.88 271 GLU A C 1
ATOM 2083 O O . GLU A 1 271 ? 1.716 -9.958 -11.644 1.00 98.88 271 GLU A O 1
ATOM 2088 N N . LEU A 1 272 ? 2.538 -9.625 -13.711 1.00 98.88 272 LEU A N 1
ATOM 2089 C CA . LEU A 1 272 ? 2.048 -8.256 -13.886 1.00 98.88 272 LEU A CA 1
ATOM 2090 C C . LEU A 1 272 ? 0.978 -8.215 -14.981 1.00 98.88 272 LEU A C 1
ATOM 2092 O O . LEU A 1 272 ? 1.269 -8.474 -16.151 1.00 98.88 272 LEU A O 1
ATOM 2096 N N . CYS A 1 273 ? -0.255 -7.877 -14.614 1.00 98.69 273 CYS A N 1
ATOM 2097 C CA . CYS A 1 273 ? -1.407 -7.932 -15.507 1.00 98.69 273 CYS A CA 1
ATOM 2098 C C . CYS A 1 273 ? -2.261 -6.660 -15.478 1.00 98.69 273 CYS A C 1
ATOM 2100 O O . CYS A 1 273 ? -2.391 -5.990 -14.454 1.00 98.69 273 CYS A O 1
ATOM 2102 N N . ASN A 1 274 ? -2.869 -6.345 -16.627 1.00 98.44 274 ASN A N 1
ATOM 2103 C CA . ASN A 1 274 ? -3.904 -5.313 -16.766 1.00 98.44 274 ASN A CA 1
ATOM 2104 C C . ASN A 1 274 ? -3.484 -3.955 -16.184 1.00 98.44 274 ASN A C 1
ATOM 2106 O O . ASN A 1 274 ? -4.230 -3.329 -15.432 1.00 98.44 274 ASN A O 1
ATOM 2110 N N . ALA A 1 275 ? -2.267 -3.523 -16.501 1.00 98.62 275 ALA A N 1
ATOM 2111 C CA . ALA A 1 275 ? -1.647 -2.352 -15.896 1.00 98.62 275 ALA A CA 1
ATOM 2112 C C . ALA A 1 275 ? -1.432 -1.232 -16.918 1.00 98.62 275 ALA A C 1
ATOM 2114 O O . ALA A 1 275 ? -1.218 -1.490 -18.104 1.00 98.62 275 ALA A O 1
ATOM 2115 N N . ASN A 1 276 ? -1.464 0.015 -16.452 1.00 98.75 276 ASN A N 1
ATOM 2116 C CA . ASN A 1 276 ? -1.129 1.176 -17.270 1.00 98.75 276 ASN A CA 1
ATOM 2117 C C . ASN A 1 276 ? -0.274 2.170 -16.466 1.00 98.75 276 ASN A C 1
ATOM 2119 O O . ASN A 1 276 ? -0.715 2.721 -15.454 1.00 98.75 276 ASN A O 1
ATOM 2123 N N . PHE A 1 277 ? 0.953 2.393 -16.927 1.00 98.69 277 PHE A N 1
ATOM 2124 C CA . PHE A 1 277 ? 1.913 3.297 -16.312 1.00 98.69 277 PHE A CA 1
ATOM 2125 C C . PHE A 1 277 ? 2.107 4.525 -17.199 1.00 98.69 277 PHE A C 1
ATOM 2127 O O . PHE A 1 277 ? 2.734 4.431 -18.252 1.00 98.69 277 PHE A O 1
ATOM 2134 N N . GLN A 1 278 ? 1.596 5.679 -16.767 1.00 97.12 278 GLN A N 1
ATOM 2135 C CA . GLN A 1 278 ? 1.738 6.933 -17.506 1.00 97.12 278 GLN A CA 1
ATOM 2136 C C . GLN A 1 278 ? 2.682 7.903 -16.804 1.00 97.12 278 GLN A C 1
ATOM 2138 O O . GLN A 1 278 ? 2.652 8.044 -15.576 1.00 97.12 278 GLN A O 1
ATOM 2143 N N . SER A 1 279 ? 3.454 8.649 -17.595 1.00 96.81 279 SER A N 1
ATOM 2144 C CA . SER A 1 279 ? 4.226 9.800 -17.110 1.00 96.81 279 SER A CA 1
ATOM 2145 C C . SER A 1 279 ? 5.187 9.429 -15.969 1.00 96.81 279 SER A C 1
ATOM 2147 O O . SER A 1 279 ? 5.172 10.042 -14.895 1.00 96.81 279 SER A O 1
ATOM 2149 N N . GLY A 1 280 ? 5.990 8.383 -16.185 1.00 98.00 280 GLY A N 1
ATOM 2150 C CA . GLY A 1 280 ? 7.105 8.015 -15.316 1.00 98.00 280 GLY A CA 1
ATOM 2151 C C . GLY A 1 280 ? 8.388 8.750 -15.708 1.00 98.00 280 GLY A C 1
ATOM 2152 O O . GLY A 1 280 ? 8.794 8.714 -16.861 1.00 98.00 280 GLY A O 1
ATOM 2153 N N . TYR A 1 281 ? 9.045 9.406 -14.757 1.00 97.94 281 TYR A N 1
ATOM 2154 C CA . TYR A 1 281 ? 10.213 10.264 -14.994 1.00 97.94 281 TYR A CA 1
ATOM 2155 C C . TYR A 1 281 ? 11.438 9.882 -14.157 1.00 97.94 281 TYR A C 1
ATOM 2157 O O . TYR A 1 281 ? 12.474 10.529 -14.277 1.00 97.94 281 TYR A O 1
ATOM 2165 N N . GLY A 1 282 ? 11.326 8.859 -13.304 1.00 96.88 282 GLY A N 1
ATOM 2166 C CA . GLY A 1 282 ? 12.459 8.316 -12.555 1.00 96.88 282 GLY A CA 1
ATOM 2167 C C . GLY A 1 282 ? 13.457 7.578 -13.449 1.00 96.88 282 GLY A C 1
ATOM 2168 O O . GLY A 1 282 ? 13.305 7.512 -14.668 1.00 96.88 282 GLY A O 1
ATOM 2169 N N . ASP A 1 283 ? 14.473 6.983 -12.833 1.00 96.94 283 ASP A N 1
ATOM 2170 C CA . ASP A 1 283 ? 15.497 6.181 -13.512 1.00 96.94 283 ASP A CA 1
ATOM 2171 C C . ASP A 1 283 ? 14.950 4.886 -14.139 1.00 96.94 283 ASP A C 1
ATOM 2173 O O . ASP A 1 283 ? 15.490 4.399 -15.126 1.00 96.94 283 ASP A O 1
ATOM 2177 N N . ALA A 1 284 ? 13.851 4.360 -13.602 1.00 98.31 284 ALA A N 1
ATOM 2178 C CA . ALA A 1 284 ? 13.062 3.271 -14.164 1.00 98.31 284 ALA A CA 1
ATOM 2179 C C . ALA A 1 284 ? 11.621 3.358 -13.642 1.00 98.31 284 ALA A C 1
ATOM 2181 O O . ALA A 1 284 ? 11.395 3.807 -12.521 1.00 98.31 284 ALA A O 1
ATOM 2182 N N . THR A 1 285 ? 10.639 2.892 -14.416 1.00 98.56 285 THR A N 1
ATOM 2183 C CA . THR A 1 285 ? 9.263 2.687 -13.921 1.00 98.56 285 THR A CA 1
ATOM 2184 C C . THR A 1 285 ? 9.107 1.291 -13.329 1.00 98.56 285 THR A C 1
ATOM 2186 O O . THR A 1 285 ? 8.634 1.139 -12.199 1.00 98.56 285 THR A O 1
ATOM 2189 N N . LEU A 1 286 ? 9.559 0.281 -14.074 1.00 98.81 286 LEU A N 1
ATOM 2190 C CA . LEU A 1 286 ? 9.618 -1.115 -13.653 1.00 98.81 286 LEU A CA 1
ATOM 2191 C C . LEU A 1 286 ? 11.079 -1.520 -13.446 1.00 98.81 286 LEU A C 1
ATOM 2193 O O . LEU A 1 286 ? 11.779 -1.745 -14.420 1.00 98.81 286 LEU A O 1
ATOM 2197 N N . TYR A 1 287 ? 11.563 -1.622 -12.214 1.00 98.81 287 TYR A N 1
ATOM 2198 C CA . TYR A 1 287 ? 12.907 -2.127 -11.929 1.00 98.81 287 TYR A CA 1
ATOM 2199 C C . TYR A 1 287 ? 12.797 -3.531 -11.336 1.00 98.81 287 TYR A C 1
ATOM 2201 O O . TYR A 1 287 ? 12.553 -3.695 -10.142 1.00 98.81 287 TYR A O 1
ATOM 2209 N N . MET A 1 288 ? 12.887 -4.547 -12.193 1.00 98.69 288 MET A N 1
ATOM 2210 C CA . MET A 1 288 ? 12.704 -5.955 -11.833 1.00 98.69 288 MET A CA 1
ATOM 2211 C C . MET A 1 288 ? 13.734 -6.870 -12.530 1.00 98.69 288 MET A C 1
ATOM 2213 O O . MET A 1 288 ? 13.346 -7.827 -13.216 1.00 98.69 288 MET A O 1
ATOM 2217 N N . PRO A 1 289 ? 15.047 -6.602 -12.385 1.00 98.69 289 PRO A N 1
ATOM 2218 C CA . PRO A 1 289 ? 16.074 -7.479 -12.932 1.00 98.69 289 PRO A CA 1
ATOM 2219 C C . PRO A 1 289 ? 16.045 -8.854 -12.251 1.00 98.69 289 PRO A C 1
ATOM 2221 O O . PRO A 1 289 ? 15.642 -8.998 -11.095 1.00 98.69 289 PRO A O 1
ATOM 2224 N N . ARG A 1 290 ? 16.500 -9.885 -12.970 1.00 98.56 290 ARG A N 1
ATOM 2225 C CA . ARG A 1 290 ? 16.584 -11.278 -12.490 1.00 98.56 290 ARG A CA 1
ATOM 2226 C C . ARG A 1 290 ? 15.268 -11.838 -11.955 1.00 98.56 290 ARG A C 1
ATOM 2228 O O . ARG A 1 290 ? 15.266 -12.706 -11.088 1.00 98.56 290 ARG A O 1
ATOM 2235 N N . VAL A 1 291 ? 14.129 -11.394 -12.470 1.00 98.69 291 VAL A N 1
ATOM 2236 C CA . VAL A 1 291 ? 12.873 -12.107 -12.221 1.00 98.69 291 VAL A CA 1
ATOM 2237 C C . VAL A 1 291 ? 12.821 -13.331 -13.118 1.00 98.69 291 VAL A C 1
ATOM 2239 O O . VAL A 1 291 ? 12.817 -13.229 -14.343 1.00 98.69 291 VAL A O 1
ATOM 2242 N N . THR A 1 292 ? 12.772 -14.505 -12.508 1.00 97.81 292 THR A N 1
ATOM 2243 C CA . THR A 1 292 ? 12.638 -15.785 -13.199 1.00 97.81 292 THR A CA 1
ATOM 2244 C C . THR A 1 292 ? 11.184 -16.262 -13.174 1.00 97.81 292 THR A C 1
ATOM 2246 O O . THR A 1 292 ? 10.432 -15.943 -12.256 1.00 97.81 292 THR A O 1
ATOM 2249 N N . GLN A 1 293 ? 10.762 -16.983 -14.223 1.00 98.31 293 GLN A N 1
ATOM 2250 C CA . GLN A 1 293 ? 9.371 -17.428 -14.419 1.00 98.31 293 GLN A CA 1
ATOM 2251 C C . GLN A 1 293 ? 8.340 -16.281 -14.350 1.00 98.31 293 GLN A C 1
ATOM 2253 O O . GLN A 1 293 ? 7.219 -16.471 -13.883 1.00 98.31 293 GLN A O 1
ATOM 2258 N N . GLY A 1 294 ? 8.716 -15.092 -14.821 1.00 98.56 294 GLY A N 1
ATOM 2259 C CA . GLY A 1 294 ? 7.851 -13.921 -14.864 1.00 98.56 294 GLY A CA 1
ATOM 2260 C C . GLY A 1 294 ? 6.808 -13.982 -15.984 1.00 98.56 294 GLY A C 1
ATOM 2261 O O . GLY A 1 294 ? 7.028 -14.570 -17.051 1.00 98.56 294 GLY A O 1
ATOM 2262 N N . LEU A 1 295 ? 5.673 -13.328 -15.751 1.00 98.75 295 LEU A N 1
ATOM 2263 C CA . LEU A 1 295 ? 4.597 -13.134 -16.715 1.00 98.75 295 LEU A CA 1
ATOM 2264 C C . LEU A 1 295 ? 4.198 -11.659 -16.760 1.00 98.75 295 LEU A C 1
ATOM 2266 O O . LEU A 1 295 ? 3.993 -11.027 -15.728 1.00 98.75 295 LEU A O 1
ATOM 2270 N N . MET A 1 296 ? 4.037 -11.126 -17.967 1.00 98.75 296 MET A N 1
ATOM 2271 C CA . MET A 1 296 ? 3.463 -9.807 -18.204 1.00 98.75 296 MET A CA 1
ATOM 2272 C C . MET A 1 296 ? 2.337 -9.922 -19.233 1.00 98.75 296 MET A C 1
ATOM 2274 O O . MET A 1 296 ? 2.565 -10.446 -20.325 1.00 98.75 296 MET A O 1
ATOM 2278 N N . ARG A 1 297 ? 1.127 -9.448 -18.912 1.00 98.75 297 ARG A N 1
ATOM 2279 C CA . ARG A 1 297 ? -0.016 -9.498 -19.838 1.00 98.75 297 ARG A CA 1
ATOM 2280 C C . ARG A 1 297 ? -0.848 -8.223 -19.823 1.00 98.75 297 ARG A C 1
ATOM 2282 O O . ARG A 1 297 ? -1.317 -7.810 -18.769 1.00 98.75 297 ARG A O 1
ATOM 2289 N N . ASN A 1 298 ? -1.142 -7.681 -21.005 1.00 98.62 298 ASN A N 1
ATOM 2290 C CA . ASN A 1 298 ? -2.010 -6.510 -21.166 1.00 98.62 298 ASN A CA 1
ATOM 2291 C C . ASN A 1 298 ? -1.496 -5.317 -20.341 1.00 98.62 298 ASN A C 1
ATOM 2293 O O . ASN A 1 298 ? -2.141 -4.864 -19.394 1.00 98.62 298 ASN A O 1
ATOM 2297 N N . VAL A 1 299 ? -0.286 -4.870 -20.672 1.00 98.75 299 VAL A N 1
ATOM 2298 C CA . VAL A 1 299 ? 0.410 -3.787 -19.969 1.00 98.75 299 VAL A CA 1
ATOM 2299 C C . VAL A 1 299 ? 0.708 -2.651 -20.936 1.00 98.75 299 VAL A C 1
ATOM 2301 O O . VAL A 1 299 ? 1.153 -2.881 -22.061 1.00 98.75 299 VAL A O 1
ATOM 2304 N N . TRP A 1 300 ? 0.457 -1.429 -20.482 1.00 98.75 300 TRP A N 1
ATOM 2305 C CA . TRP A 1 300 ? 0.761 -0.190 -21.188 1.00 98.75 300 TRP A CA 1
ATOM 2306 C C . TRP A 1 300 ? 1.772 0.628 -20.390 1.00 98.75 300 TRP A C 1
ATOM 2308 O O . TRP A 1 300 ? 1.616 0.801 -19.181 1.00 98.75 300 TRP A O 1
ATOM 2318 N N . ILE A 1 301 ? 2.806 1.122 -21.063 1.00 98.62 301 ILE A N 1
ATOM 2319 C CA . ILE A 1 301 ? 3.773 2.075 -20.521 1.00 98.62 301 ILE A CA 1
ATOM 2320 C C . ILE A 1 301 ? 3.826 3.247 -21.494 1.00 98.62 301 ILE A C 1
ATOM 2322 O O . ILE A 1 301 ? 4.246 3.096 -22.640 1.00 98.62 301 ILE A O 1
ATOM 2326 N N . GLU A 1 302 ? 3.365 4.407 -21.043 1.00 97.12 302 GLU A N 1
ATOM 2327 C CA . GLU A 1 302 ? 3.109 5.552 -21.909 1.00 97.12 302 GLU A CA 1
ATOM 2328 C C . GLU A 1 302 ? 3.752 6.815 -21.349 1.00 97.12 302 GLU A C 1
ATOM 2330 O O . GLU A 1 302 ? 3.805 7.042 -20.133 1.00 97.12 302 GLU A O 1
ATOM 2335 N N . HIS A 1 303 ? 4.231 7.669 -22.247 1.00 96.62 303 HIS A N 1
ATOM 2336 C CA . HIS A 1 303 ? 4.750 8.994 -21.919 1.00 96.62 303 HIS A CA 1
ATOM 2337 C C . HIS A 1 303 ? 5.856 8.989 -20.850 1.00 96.62 303 HIS A C 1
ATOM 2339 O O . HIS A 1 303 ? 6.020 9.966 -20.116 1.00 96.62 303 HIS A O 1
ATOM 2345 N N . THR A 1 304 ? 6.613 7.901 -20.766 1.00 97.00 304 THR A N 1
ATOM 2346 C CA . THR A 1 304 ? 7.508 7.590 -19.651 1.00 97.00 304 THR A CA 1
ATOM 2347 C C . THR A 1 304 ? 8.963 7.692 -20.093 1.00 97.00 304 THR A C 1
ATOM 2349 O O . THR A 1 304 ? 9.351 7.088 -21.082 1.00 97.00 304 THR A O 1
ATOM 2352 N N . THR A 1 305 ? 9.805 8.430 -19.371 1.00 96.88 305 THR A N 1
ATOM 2353 C CA . THR A 1 305 ? 11.227 8.569 -19.714 1.00 96.88 305 THR A CA 1
ATOM 2354 C C . THR A 1 305 ? 11.923 7.211 -19.752 1.00 96.88 305 THR A C 1
ATOM 2356 O O . THR A 1 305 ? 12.501 6.873 -20.775 1.00 96.88 305 THR A O 1
ATOM 2359 N N . ASN A 1 306 ? 11.834 6.424 -18.675 1.00 97.81 306 ASN A N 1
ATOM 2360 C CA . ASN A 1 306 ? 12.497 5.123 -18.569 1.00 97.81 306 ASN A CA 1
ATOM 2361 C C . ASN A 1 306 ? 11.468 4.019 -18.274 1.00 97.81 306 ASN A C 1
ATOM 2363 O O . ASN A 1 306 ? 11.020 3.901 -17.124 1.00 97.81 306 ASN A O 1
ATOM 2367 N N . PRO A 1 307 ? 11.067 3.212 -19.280 1.00 98.12 307 PRO A N 1
ATOM 2368 C CA . PRO A 1 307 ? 10.087 2.139 -19.103 1.00 98.12 307 PRO A CA 1
ATOM 2369 C C . PRO A 1 307 ? 10.490 1.138 -18.022 1.00 98.12 307 PRO A C 1
ATOM 2371 O O . PRO A 1 307 ? 9.662 0.740 -17.202 1.00 98.12 307 PRO A O 1
ATOM 2374 N N . GLY A 1 308 ? 11.775 0.785 -17.957 1.00 98.19 308 GLY A N 1
ATOM 2375 C CA . GLY A 1 308 ? 12.288 -0.055 -16.887 1.00 98.19 308 GLY A CA 1
ATOM 2376 C C . GLY A 1 308 ? 13.439 -0.973 -17.271 1.00 98.19 308 GLY A C 1
ATOM 2377 O O . GLY A 1 308 ? 14.025 -0.868 -18.348 1.00 98.19 308 GLY A O 1
ATOM 2378 N N . ASP A 1 309 ? 13.713 -1.893 -16.357 1.00 98.75 309 ASP A N 1
ATOM 2379 C CA . ASP A 1 309 ? 14.751 -2.903 -16.422 1.00 98.75 309 ASP A CA 1
ATOM 2380 C C . ASP A 1 309 ? 14.213 -4.268 -15.990 1.00 98.75 309 ASP A C 1
ATOM 2382 O O . ASP A 1 309 ? 13.821 -4.460 -14.837 1.00 98.75 309 ASP A O 1
ATOM 2386 N N . LEU A 1 310 ? 14.196 -5.210 -16.932 1.00 98.69 310 LEU A N 1
ATOM 2387 C CA . LEU A 1 310 ? 13.844 -6.612 -16.724 1.00 98.69 310 LEU A CA 1
ATOM 2388 C C . LEU A 1 310 ? 15.019 -7.544 -17.096 1.00 98.69 310 LEU A C 1
ATOM 2390 O O . LEU A 1 310 ? 14.792 -8.720 -17.415 1.00 98.69 310 LEU A O 1
ATOM 2394 N N . SER A 1 311 ? 16.255 -7.022 -17.097 1.00 98.69 311 SER A N 1
ATOM 2395 C CA . SER A 1 311 ? 17.466 -7.735 -17.514 1.00 98.69 311 SER A CA 1
ATOM 2396 C C . SER A 1 311 ? 17.672 -9.036 -16.745 1.00 98.69 311 SER A C 1
ATOM 2398 O O . SER A 1 311 ? 17.201 -9.210 -15.618 1.00 98.69 311 SER A O 1
ATOM 2400 N N . ASP A 1 312 ? 18.386 -9.977 -17.366 1.00 98.56 312 ASP A N 1
ATOM 2401 C CA . ASP A 1 312 ? 18.773 -11.264 -16.768 1.00 98.56 312 ASP A CA 1
ATOM 2402 C C . ASP A 1 312 ? 17.582 -12.117 -16.260 1.00 98.56 312 ASP A C 1
ATOM 2404 O O . ASP A 1 312 ? 17.752 -13.099 -15.531 1.00 98.56 312 ASP A O 1
ATOM 2408 N N . GLY A 1 313 ? 16.354 -11.748 -16.633 1.00 98.31 313 GLY A N 1
ATOM 2409 C CA . GLY A 1 313 ? 15.125 -12.415 -16.229 1.00 98.31 313 GLY A CA 1
ATOM 2410 C C . GLY A 1 313 ? 14.732 -13.593 -17.125 1.00 98.31 313 GLY A C 1
ATOM 2411 O O . GLY A 1 313 ? 15.442 -14.018 -18.041 1.00 98.31 313 GLY A O 1
ATOM 2412 N N . GLY A 1 314 ? 13.554 -14.146 -16.859 1.00 98.56 314 GLY A N 1
ATOM 2413 C CA . GLY A 1 314 ? 12.857 -15.082 -17.734 1.00 98.56 314 GLY A CA 1
ATOM 2414 C C . GLY A 1 314 ? 11.381 -14.716 -17.793 1.00 98.56 314 GLY A C 1
ATOM 2415 O O . GLY A 1 314 ? 10.701 -14.882 -16.784 1.00 98.56 314 GLY A O 1
ATOM 2416 N N . TRP A 1 315 ? 10.904 -14.236 -18.944 1.00 98.69 315 TRP A N 1
ATOM 2417 C CA . TRP A 1 315 ? 9.595 -13.589 -19.072 1.00 98.69 315 TRP A CA 1
ATOM 2418 C C . TRP A 1 315 ? 8.757 -14.134 -20.228 1.00 98.69 315 TRP A C 1
ATOM 2420 O O . TRP A 1 315 ? 9.226 -14.233 -21.362 1.00 98.69 315 TRP A O 1
ATOM 2430 N N . ASN A 1 316 ? 7.477 -14.380 -19.953 1.00 98.62 316 ASN A N 1
ATOM 2431 C CA . ASN A 1 316 ? 6.433 -14.476 -20.972 1.00 98.62 316 ASN A CA 1
ATOM 2432 C C . ASN A 1 316 ? 5.684 -13.139 -21.038 1.00 98.62 316 ASN A C 1
ATOM 2434 O O . ASN A 1 316 ? 5.012 -12.772 -20.076 1.00 98.62 316 ASN A O 1
ATOM 2438 N N . ILE A 1 317 ? 5.788 -12.425 -22.158 1.00 98.62 317 ILE A N 1
ATOM 2439 C CA . ILE A 1 317 ? 5.199 -11.095 -22.350 1.00 98.62 317 ILE A CA 1
ATOM 2440 C C . ILE A 1 317 ? 4.141 -11.154 -23.456 1.00 98.62 317 ILE A C 1
ATOM 2442 O O . ILE A 1 317 ? 4.410 -11.551 -24.592 1.00 98.62 317 ILE A O 1
ATOM 2446 N N . GLU A 1 318 ? 2.924 -10.741 -23.129 1.00 98.44 318 GLU A N 1
ATOM 2447 C CA . GLU A 1 318 ? 1.774 -10.747 -24.027 1.00 98.44 318 GLU A CA 1
ATOM 2448 C C . GLU A 1 318 ? 1.057 -9.397 -24.004 1.00 98.44 318 GLU A C 1
ATOM 2450 O O . GLU A 1 318 ? 0.622 -8.943 -22.949 1.00 98.44 318 GLU A O 1
ATOM 2455 N N . THR A 1 319 ? 0.859 -8.778 -25.168 1.00 97.50 319 THR A N 1
ATOM 2456 C CA . THR A 1 319 ? 0.132 -7.499 -25.266 1.00 97.50 319 THR A CA 1
ATOM 2457 C C . THR A 1 319 ? 0.792 -6.414 -24.405 1.00 97.50 319 THR A C 1
ATOM 2459 O O . THR A 1 319 ? 0.180 -5.851 -23.496 1.00 97.50 319 THR A O 1
ATOM 2462 N N . LEU A 1 320 ? 2.077 -6.166 -24.667 1.00 98.38 320 LEU A N 1
ATOM 2463 C CA . LEU A 1 320 ? 2.829 -5.048 -24.095 1.00 98.38 320 LEU A CA 1
ATOM 2464 C C . LEU A 1 320 ? 2.832 -3.885 -25.088 1.00 98.38 320 LEU A C 1
ATOM 2466 O O . LEU A 1 320 ? 3.179 -4.070 -26.257 1.00 98.38 320 LEU A O 1
ATOM 2470 N N . ASN A 1 321 ? 2.462 -2.705 -24.604 1.00 98.38 321 ASN A N 1
ATOM 2471 C CA . ASN A 1 321 ? 2.408 -1.465 -25.366 1.00 98.38 321 ASN A CA 1
ATOM 2472 C C . ASN A 1 321 ? 3.390 -0.475 -24.740 1.00 98.38 321 ASN A C 1
ATOM 2474 O O . ASN A 1 321 ? 3.285 -0.187 -23.546 1.00 98.38 321 ASN A O 1
ATOM 2478 N N . ILE A 1 322 ? 4.349 0.009 -25.528 1.00 97.94 322 ILE A N 1
ATOM 2479 C CA . ILE A 1 322 ? 5.315 1.030 -25.110 1.00 97.94 322 ILE A CA 1
ATOM 2480 C C . ILE A 1 322 ? 5.211 2.189 -26.094 1.00 97.94 322 ILE A C 1
ATOM 2482 O O . ILE A 1 322 ? 5.523 2.037 -27.279 1.00 97.94 322 ILE A O 1
ATOM 2486 N N . GLU A 1 323 ? 4.749 3.336 -25.602 1.00 96.69 323 GLU A N 1
ATOM 2487 C CA . GLU A 1 323 ? 4.424 4.493 -26.438 1.00 96.69 323 GLU A CA 1
ATOM 2488 C C . GLU A 1 323 ? 5.027 5.783 -25.869 1.00 96.69 323 GLU A C 1
ATOM 2490 O O . GLU A 1 323 ? 4.910 6.067 -24.675 1.00 96.69 323 GLU A O 1
ATOM 2495 N N . ASP A 1 324 ? 5.680 6.576 -26.728 1.00 95.75 324 ASP A N 1
ATOM 2496 C CA . ASP A 1 324 ? 6.263 7.884 -26.371 1.00 95.75 324 ASP A CA 1
ATOM 2497 C C . ASP A 1 324 ? 7.173 7.818 -25.124 1.00 95.75 324 ASP A C 1
ATOM 2499 O O . ASP A 1 324 ? 7.046 8.588 -24.158 1.00 95.75 324 ASP A O 1
ATOM 2503 N N . CYS A 1 325 ? 8.072 6.831 -25.127 1.00 96.50 325 CYS A N 1
ATOM 2504 C CA . CYS A 1 325 ? 9.030 6.611 -24.054 1.00 96.50 325 CYS A CA 1
ATOM 2505 C C . CYS A 1 325 ? 10.430 7.121 -24.419 1.00 96.50 325 CYS A C 1
ATOM 2507 O O . CYS A 1 325 ? 10.832 7.063 -25.576 1.00 96.50 325 CYS A O 1
ATOM 2509 N N . GLY A 1 326 ? 11.161 7.650 -23.433 1.00 95.31 326 GLY A N 1
ATOM 2510 C CA . GLY A 1 326 ? 12.457 8.309 -23.657 1.00 95.31 326 GLY A CA 1
ATOM 2511 C C . GLY A 1 326 ? 13.622 7.346 -23.900 1.00 95.31 326 GLY A C 1
ATOM 2512 O O . GLY A 1 326 ? 14.580 7.697 -24.588 1.00 95.31 326 GLY A O 1
ATOM 2513 N N . THR A 1 327 ? 13.544 6.137 -23.347 1.00 95.56 327 THR A N 1
ATOM 2514 C CA . THR A 1 327 ? 14.537 5.072 -23.506 1.00 95.56 327 THR A CA 1
ATOM 2515 C C . THR A 1 327 ? 13.863 3.723 -23.771 1.00 95.56 327 THR A C 1
ATOM 2517 O O . THR A 1 327 ? 12.674 3.560 -23.473 1.00 95.56 327 THR A O 1
ATOM 2520 N N . PRO A 1 328 ? 14.596 2.740 -24.327 1.00 96.88 328 PRO A N 1
ATOM 2521 C CA . PRO A 1 328 ? 14.065 1.397 -24.501 1.00 96.88 328 PRO A CA 1
ATOM 2522 C C . PRO A 1 328 ? 13.803 0.683 -23.169 1.00 96.88 328 PRO A C 1
ATOM 2524 O O . PRO A 1 328 ? 14.510 0.908 -22.186 1.00 96.88 328 PRO A O 1
ATOM 2527 N N . LEU A 1 329 ? 12.857 -0.262 -23.146 1.00 98.19 329 LEU A N 1
ATOM 2528 C CA . LEU A 1 329 ? 12.783 -1.238 -22.052 1.00 98.19 329 LEU A CA 1
ATOM 2529 C C . LEU A 1 329 ? 14.030 -2.136 -22.091 1.00 98.19 329 LEU A C 1
ATOM 2531 O O . LEU A 1 329 ? 14.295 -2.781 -23.112 1.00 98.19 329 LEU A O 1
ATOM 2535 N N . ASN A 1 330 ? 14.780 -2.195 -20.988 1.00 98.44 330 ASN A N 1
ATOM 2536 C CA . ASN A 1 330 ? 15.981 -3.021 -20.902 1.00 98.44 330 ASN A CA 1
ATOM 2537 C C . ASN A 1 330 ? 15.609 -4.502 -20.705 1.00 98.44 330 ASN A C 1
ATOM 2539 O O . ASN A 1 330 ? 15.035 -4.884 -19.683 1.00 98.44 330 ASN A O 1
ATOM 2543 N N . LEU A 1 331 ? 15.955 -5.329 -21.694 1.00 98.25 331 LEU A N 1
ATOM 2544 C CA . LEU A 1 331 ? 15.807 -6.786 -21.689 1.00 98.25 331 LEU A CA 1
ATOM 2545 C C . LEU A 1 331 ? 17.157 -7.496 -21.869 1.00 98.25 331 LEU A C 1
ATOM 2547 O O . LEU A 1 331 ? 17.177 -8.670 -22.238 1.00 98.25 331 LEU A O 1
ATOM 2551 N N . ASN A 1 332 ? 18.276 -6.818 -21.596 1.00 98.25 332 ASN A N 1
ATOM 2552 C CA . ASN A 1 332 ? 19.608 -7.384 -21.785 1.00 98.25 332 ASN A CA 1
ATOM 2553 C C . ASN A 1 332 ? 19.745 -8.727 -21.050 1.00 98.25 332 ASN A C 1
ATOM 2555 O O . ASN A 1 332 ? 19.419 -8.845 -19.866 1.00 98.25 332 ASN A O 1
ATOM 2559 N N . ASN A 1 333 ? 20.222 -9.751 -21.761 1.00 98.00 333 ASN A N 1
ATOM 2560 C CA . ASN A 1 333 ? 20.373 -11.133 -21.272 1.00 98.00 333 ASN A CA 1
ATOM 2561 C C . ASN A 1 333 ? 19.076 -11.799 -20.764 1.00 98.00 333 ASN A C 1
ATOM 2563 O O . ASN A 1 333 ? 19.129 -12.887 -20.178 1.00 98.00 333 ASN A O 1
ATOM 2567 N N . ALA A 1 334 ? 17.909 -11.183 -20.953 1.00 98.00 334 ALA A N 1
ATOM 2568 C CA . ALA A 1 334 ? 16.649 -11.755 -20.512 1.00 98.00 334 ALA A CA 1
ATOM 2569 C C . ALA A 1 334 ? 16.203 -12.870 -21.468 1.00 98.00 334 ALA A C 1
ATOM 2571 O O . ALA A 1 334 ? 16.272 -12.766 -22.694 1.00 98.00 334 ALA A O 1
ATOM 2572 N N . ARG A 1 335 ? 15.681 -13.960 -20.905 1.00 98.25 335 ARG A N 1
ATOM 2573 C CA . ARG A 1 335 ? 15.079 -15.058 -21.672 1.00 98.25 335 ARG A CA 1
ATOM 2574 C C . ARG A 1 335 ? 13.608 -14.735 -21.900 1.00 98.25 335 ARG A C 1
ATOM 2576 O O . ARG A 1 335 ? 12.784 -14.997 -21.026 1.00 98.25 335 ARG A O 1
ATOM 2583 N N . VAL A 1 336 ? 13.282 -14.142 -23.044 1.00 97.50 336 VAL A N 1
ATOM 2584 C CA . VAL A 1 336 ? 11.933 -13.619 -23.306 1.00 97.50 336 VAL A CA 1
ATOM 2585 C C . VAL A 1 336 ? 11.183 -14.412 -24.374 1.00 97.50 336 VAL A C 1
ATOM 2587 O O . VAL A 1 336 ? 11.732 -14.768 -25.414 1.00 97.50 336 VAL A O 1
ATOM 2590 N N . VAL A 1 337 ? 9.892 -14.639 -24.136 1.00 97.81 337 VAL A N 1
ATOM 2591 C CA . VAL A 1 337 ? 8.914 -15.040 -25.153 1.00 97.81 337 VAL A CA 1
ATOM 2592 C C . VAL A 1 337 ? 7.895 -13.918 -25.259 1.00 97.81 337 VAL A C 1
ATOM 2594 O O . VAL A 1 337 ? 7.218 -13.606 -24.282 1.00 97.81 337 VAL A O 1
ATOM 2597 N N . MET A 1 338 ? 7.789 -13.300 -26.434 1.00 97.06 338 MET A N 1
ATOM 2598 C CA . MET A 1 338 ? 6.967 -12.106 -26.639 1.00 97.06 338 MET A CA 1
ATOM 2599 C C . MET A 1 338 ? 5.919 -12.327 -27.732 1.00 97.06 338 MET A C 1
ATOM 2601 O O . MET A 1 338 ? 6.228 -12.882 -28.786 1.00 97.06 338 MET A O 1
ATOM 2605 N N . ARG A 1 339 ? 4.683 -11.866 -27.503 1.00 96.81 339 ARG A N 1
ATOM 2606 C CA . ARG A 1 339 ? 3.606 -11.855 -28.507 1.00 96.81 339 ARG A CA 1
ATOM 2607 C C . ARG A 1 339 ? 2.744 -10.596 -28.412 1.00 96.81 339 ARG A C 1
ATOM 2609 O O . ARG A 1 339 ? 2.487 -10.105 -27.317 1.00 96.81 339 ARG A O 1
ATOM 2616 N N . HIS A 1 340 ? 2.275 -10.115 -29.566 1.00 95.25 340 HIS A N 1
ATOM 2617 C CA . HIS A 1 340 ? 1.440 -8.909 -29.701 1.00 95.25 340 HIS A CA 1
ATOM 2618 C C . HIS A 1 340 ? 2.063 -7.662 -29.050 1.00 95.25 340 HIS A C 1
ATOM 2620 O O . HIS A 1 340 ? 1.457 -7.032 -28.192 1.00 95.25 340 HIS A O 1
ATOM 2626 N N . ILE A 1 341 ? 3.294 -7.329 -29.436 1.00 96.12 341 ILE A N 1
ATOM 2627 C CA . ILE A 1 341 ? 3.995 -6.142 -28.933 1.00 96.12 341 ILE A CA 1
ATOM 2628 C C . ILE A 1 341 ? 3.654 -4.945 -29.820 1.00 96.12 341 ILE A C 1
ATOM 2630 O O . ILE A 1 341 ? 3.756 -5.043 -31.044 1.00 96.12 341 ILE A O 1
ATOM 2634 N N . ASN A 1 342 ? 3.258 -3.834 -29.203 1.00 94.00 342 ASN A N 1
ATOM 2635 C CA . ASN A 1 342 ? 2.966 -2.574 -29.877 1.00 94.00 342 ASN A CA 1
ATOM 2636 C C . ASN A 1 342 ? 3.975 -1.510 -29.428 1.00 94.00 342 ASN A C 1
ATOM 2638 O O . ASN A 1 342 ? 4.126 -1.254 -28.234 1.00 94.00 342 ASN A O 1
ATOM 2642 N N . LEU A 1 343 ? 4.672 -0.916 -30.393 1.00 93.88 343 LEU A N 1
ATOM 2643 C CA . LEU A 1 343 ? 5.725 0.070 -30.179 1.00 93.88 343 LEU A CA 1
ATOM 2644 C C . LEU A 1 343 ? 5.395 1.310 -31.011 1.00 93.88 343 LEU A C 1
ATOM 2646 O O . LEU A 1 343 ? 5.316 1.215 -32.237 1.00 93.88 343 LEU A O 1
ATOM 2650 N N . GLN A 1 344 ? 5.172 2.454 -30.362 1.00 90.44 344 GLN A N 1
ATOM 2651 C CA . GLN A 1 344 ? 4.768 3.698 -31.029 1.00 90.44 344 GLN A CA 1
ATOM 2652 C C . GLN A 1 344 ? 5.616 4.887 -30.572 1.00 90.44 344 GLN A C 1
ATOM 2654 O O . GLN A 1 344 ? 6.125 4.917 -29.452 1.00 90.44 344 GLN A O 1
ATOM 2659 N N . ALA A 1 345 ? 5.743 5.893 -31.445 1.00 85.25 345 ALA A N 1
ATOM 2660 C CA . ALA A 1 345 ? 6.373 7.185 -31.143 1.00 85.25 345 ALA A CA 1
ATOM 2661 C C . ALA A 1 345 ? 7.773 7.082 -30.489 1.00 85.25 345 ALA A C 1
ATOM 2663 O O . ALA A 1 345 ? 8.053 7.756 -29.505 1.00 85.25 345 ALA A O 1
ATOM 2664 N N . GLY A 1 346 ? 8.647 6.225 -31.031 1.00 74.38 346 GLY A N 1
ATOM 2665 C CA . GLY A 1 346 ? 10.002 6.012 -30.496 1.00 74.38 346 GLY A CA 1
ATOM 2666 C C . GLY A 1 346 ? 10.085 5.014 -29.336 1.00 74.38 346 GLY A C 1
ATOM 2667 O O . GLY A 1 346 ? 11.165 4.816 -28.793 1.00 74.38 346 GLY A O 1
ATOM 2668 N N . GLY A 1 347 ? 8.976 4.359 -28.970 1.00 66.69 347 GLY A N 1
ATOM 2669 C CA . GLY A 1 347 ? 9.004 3.200 -28.082 1.00 66.69 347 GLY A CA 1
ATOM 2670 C C . GLY A 1 347 ? 9.836 2.064 -28.685 1.00 66.69 347 GLY A C 1
ATOM 2671 O O . GLY A 1 347 ? 9.603 1.651 -29.818 1.00 66.69 347 GLY A O 1
ATOM 2672 N N . GLU A 1 348 ? 10.805 1.556 -27.928 1.00 65.44 348 GLU A N 1
ATOM 2673 C CA . GLU A 1 348 ? 11.735 0.503 -28.350 1.00 65.44 348 GLU A CA 1
ATOM 2674 C C . GLU A 1 348 ? 11.998 -0.472 -27.187 1.00 65.44 348 GLU A C 1
ATOM 2676 O O . GLU A 1 348 ? 11.834 -0.117 -26.021 1.00 65.44 348 GLU A O 1
ATOM 2681 N N . ASN A 1 349 ? 12.440 -1.697 -27.491 1.00 62.41 349 ASN A N 1
ATOM 2682 C CA . ASN A 1 349 ? 12.910 -2.681 -26.504 1.00 62.41 349 ASN A CA 1
ATOM 2683 C C . ASN A 1 349 ? 14.302 -3.167 -26.922 1.00 62.41 349 ASN A C 1
ATOM 2685 O O . ASN A 1 349 ? 14.480 -3.531 -28.086 1.00 62.41 349 ASN A O 1
ATOM 2689 N N . HIS A 1 350 ? 15.266 -3.215 -25.996 1.00 66.19 350 HIS A N 1
ATOM 2690 C CA . HIS A 1 350 ? 16.639 -3.645 -26.292 1.00 66.19 350 HIS A CA 1
ATOM 2691 C C . HIS A 1 350 ? 16.918 -5.026 -25.689 1.00 66.19 350 HIS A C 1
ATOM 2693 O O . HIS A 1 350 ? 16.747 -5.204 -24.483 1.00 66.19 350 HIS A O 1
ATOM 2699 N N . GLN A 1 351 ? 17.314 -5.987 -26.532 1.00 51.75 351 GLN A N 1
ATOM 2700 C CA . GLN A 1 351 ? 17.648 -7.366 -26.143 1.00 51.75 351 GLN A CA 1
ATOM 2701 C C . GLN A 1 351 ? 19.149 -7.580 -25.979 1.00 51.75 351 GLN A C 1
ATOM 2703 O O . GLN A 1 351 ? 19.908 -7.028 -26.808 1.00 51.75 351 GLN A O 1
#

Organism: Enterobacter agglomerans (NCBI:txid549)

Sequence (351 aa):
MIEVNSFAELRTTVPPKSGEVASLKRYYDKDSSFRGGADFVGFLSTTPLKDDGGTVAVGNGFYWKRTINDPAEVNILHFGAKGDGVTDDTEAFKRMLAWTQSYNAYAKAIPVRFPGGRFLISPIDISDTELSFFGLAGDDIELGSAPRTTIVSDKSANTVFKVNARRIVIKGICWHGQANAGTVDTAAKVTVTPEQCSNTQPFFENTIVGGQIVNIFCFKAQSTGGTVFKLQDTLDSKFDQIYSSNTFSRVFDVGWSNTPKGNWDHSTAIELCNANFQSGYGDATLYMPRVTQGLMRNVWIEHTTNPGDLSDGGWNIETLNIEDCGTPLNLNNARVVMRHINLQAGGENHQ